Protein AF-A0AB36D3Z5-F1 (afdb_monomer_lite)

Radius of gyration: 58.62 Å; chains: 1; bounding box: 118×102×142 Å

pLDDT: mean 75.66, std 21.6, range [31.62, 98.31]

Secondary structure (DSSP, 8-state):
----TTHHHHHHHHHHHHHHHHHHHHHHHHHHHHHHHHHHHHHHHHHHHHHHHHHHHHHHHHHHHHHHHHHHHHHHHHHHHHHHHHHHTT--S---HHHHHHTTSTT-----------SPPPGGGG-HHHHHHHHHHHHH----GGG-HHHHHHHHHHHHHHS-HHHHHHHH-S-GGGS-TTHHHHHHHHHHHHT----GGG------SS--PPPSS--S--HHHHHHHHHHHHHHHHHHHHHHHHHHHTT---------------------------------------PPP------------------------

Sequence (317 aa):
MGAAPYRKGQVLHSVFAAARLNEMKGKIDAARSNYETDKAAKIASLLEADGIKRAQLQDELKGLRQQLKTERNDRMAQLSEAISIADSLGIKKPTTPSALADGERTGSAGVMRTEVNNQQIPLYFMGVEALEAERKALQRRTSDDFTMPRVAQIAKELMLLQENRQVQILSQRKNEDIFLSNVQALRAEMARLSNLNIDISRIKLITVDRQALTPIAPVEPRKGMIMALSILLGLALGLILAFIRHLTGVHRSAVLRSTTMFYDSSLNEGALGVDVKSLKAADSPDATLRGSHSSPTIGSRKASSERHCDSVFGYSP

Foldseek 3Di:
DDDDPPPVVVVVLVVVLVVLLVVLVVVLVVLVVVLVVVLVVVLVVLLVVLVVLLVVLVVVLVVVQVVLVVVLVVLLVLLVVLLVVLVVLVFAAQADPVRSVCVVPPDDDDDDDDDPDPDDDRPNNRHNNVSVVVSVVSVPDDGDCVVDVVSVVSVVVNVVSVDDPVSVVSVPDPCCSVVRPPSVVSVVVSVVSVPPPDPCVPPPPDDCVDDDDDPPDDPDDDPVVVVVVVVVVVVVVVVVVVVVCVVVVVPDDDDDDDDDDDDDDDDDDDDDDDDDDDDDDDDDDDDDDDDDDDDDDDDDDDDDDDDDDDDDDDDDD

Organism: NCBI:txid75612

InterPro domains:
  IPR032807 Tyrosine-protein kinase, G-rich domain [PF13807] (208-246)

Structure (mmCIF, N/CA/C/O backbone):
data_AF-A0AB36D3Z5-F1
#
_entry.id   AF-A0AB36D3Z5-F1
#
loop_
_atom_site.group_PDB
_atom_site.id
_atom_site.type_symbol
_atom_site.label_atom_id
_atom_site.label_alt_id
_atom_site.label_comp_id
_atom_site.label_asym_id
_atom_site.label_entity_id
_atom_site.label_seq_id
_atom_site.pdbx_PDB_ins_code
_atom_site.Cartn_x
_atom_site.Cartn_y
_atom_site.Cartn_z
_atom_site.occupancy
_atom_site.B_iso_or_equiv
_atom_site.auth_seq_id
_atom_site.auth_comp_id
_atom_site.auth_asym_id
_atom_site.auth_atom_id
_atom_site.pdbx_PDB_model_num
ATOM 1 N N . MET A 1 1 ? 58.599 -13.242 -58.755 1.00 46.62 1 MET A N 1
ATOM 2 C CA . MET A 1 1 ? 58.214 -12.680 -57.439 1.00 46.62 1 MET A CA 1
ATOM 3 C C . MET A 1 1 ? 57.582 -11.316 -57.662 1.00 46.62 1 MET A C 1
ATOM 5 O O . MET A 1 1 ? 58.207 -10.488 -58.304 1.00 46.62 1 MET A O 1
ATOM 9 N N . GLY A 1 2 ? 56.355 -11.095 -57.189 1.00 43.84 2 GLY A N 1
ATOM 10 C CA . GLY A 1 2 ? 55.676 -9.796 -57.274 1.00 43.84 2 GLY A CA 1
ATOM 11 C C . GLY A 1 2 ? 54.281 -9.888 -56.661 1.00 43.84 2 GLY A C 1
ATOM 12 O O . GLY A 1 2 ? 53.437 -10.612 -57.172 1.00 43.84 2 GLY A O 1
ATOM 13 N N . ALA A 1 3 ? 54.102 -9.256 -55.504 1.00 45.81 3 ALA A N 1
ATOM 14 C CA . ALA A 1 3 ? 53.069 -9.530 -54.511 1.00 45.81 3 ALA A CA 1
ATOM 15 C C . ALA A 1 3 ? 51.626 -9.189 -54.936 1.00 45.81 3 ALA A C 1
ATOM 17 O O . ALA A 1 3 ? 51.362 -8.199 -55.613 1.00 45.81 3 ALA A O 1
ATOM 18 N N . ALA A 1 4 ? 50.690 -10.012 -54.458 1.00 46.56 4 ALA A N 1
ATOM 19 C CA . ALA A 1 4 ? 49.257 -9.924 -54.713 1.00 46.56 4 ALA A CA 1
ATOM 20 C C . ALA A 1 4 ? 48.617 -8.629 -54.144 1.00 46.56 4 ALA A C 1
ATOM 22 O O . ALA A 1 4 ? 48.755 -8.357 -52.947 1.00 46.56 4 ALA A O 1
ATOM 23 N N . PRO A 1 5 ? 47.834 -7.867 -54.936 1.00 50.12 5 PRO A N 1
ATOM 24 C CA . PRO A 1 5 ? 47.209 -6.603 -54.516 1.00 50.12 5 PRO A CA 1
ATOM 25 C C . PRO A 1 5 ? 45.924 -6.758 -53.667 1.00 50.12 5 PRO A C 1
ATOM 27 O O . PRO A 1 5 ? 45.200 -5.789 -53.448 1.00 50.12 5 PRO A O 1
ATOM 30 N N . TYR A 1 6 ? 45.622 -7.950 -53.142 1.00 50.62 6 TYR A N 1
ATOM 31 C CA . TYR A 1 6 ? 44.313 -8.283 -52.551 1.00 50.62 6 TYR A CA 1
ATOM 32 C C . TYR A 1 6 ? 44.169 -8.017 -51.042 1.00 50.62 6 TYR A C 1
ATOM 34 O O . TYR A 1 6 ? 43.127 -8.305 -50.454 1.00 50.62 6 TYR A O 1
ATOM 42 N N . ARG A 1 7 ? 45.175 -7.423 -50.389 1.00 52.47 7 ARG A N 1
ATOM 43 C CA . ARG A 1 7 ? 45.171 -7.250 -48.925 1.00 52.47 7 ARG A CA 1
ATOM 44 C C . ARG A 1 7 ? 44.183 -6.187 -48.422 1.00 52.47 7 ARG A C 1
ATOM 46 O O . ARG A 1 7 ? 43.679 -6.329 -47.319 1.00 52.47 7 ARG A O 1
ATOM 53 N N . LYS A 1 8 ? 43.878 -5.141 -49.208 1.00 53.41 8 LYS A N 1
ATOM 54 C CA . LYS A 1 8 ? 43.025 -4.007 -48.772 1.00 53.41 8 LYS A CA 1
ATOM 55 C C . LYS A 1 8 ? 41.524 -4.332 -48.686 1.00 53.41 8 LYS A C 1
ATOM 57 O O . LYS A 1 8 ? 40.842 -3.766 -47.838 1.00 53.41 8 LYS A O 1
ATOM 62 N N . GLY A 1 9 ? 41.006 -5.238 -49.520 1.00 53.16 9 GLY A N 1
ATOM 63 C CA . GLY A 1 9 ? 39.577 -5.593 -49.529 1.00 53.16 9 GLY A CA 1
ATOM 64 C C . GLY A 1 9 ? 39.146 -6.453 -48.334 1.00 53.16 9 GLY A C 1
ATOM 65 O O . GLY A 1 9 ? 38.050 -6.277 -47.809 1.00 53.16 9 GLY A O 1
ATOM 66 N N . GLN A 1 10 ? 40.034 -7.330 -47.855 1.00 57.81 10 GLN A N 1
ATOM 67 C CA . GLN A 1 10 ? 39.770 -8.195 -46.700 1.00 57.81 10 GLN A CA 1
ATOM 68 C C . GLN A 1 10 ? 39.661 -7.402 -45.384 1.00 57.81 10 GLN A C 1
ATOM 70 O O . GLN A 1 10 ? 38.785 -7.685 -44.570 1.00 57.81 10 GLN A O 1
ATOM 75 N N . VAL A 1 11 ? 40.485 -6.361 -45.199 1.00 61.84 11 VAL A N 1
ATOM 76 C CA . VAL A 1 11 ? 40.487 -5.543 -43.967 1.00 61.84 11 VAL A CA 1
ATOM 77 C C . VAL A 1 11 ? 39.200 -4.730 -43.804 1.00 61.84 11 VAL A C 1
ATOM 79 O O . VAL A 1 11 ? 38.688 -4.585 -42.696 1.00 61.84 11 VAL A O 1
ATOM 82 N N . LEU A 1 12 ? 38.645 -4.221 -44.906 1.00 66.94 12 LEU A N 1
ATOM 83 C CA . LEU A 1 12 ? 37.455 -3.370 -44.883 1.00 66.94 12 LEU A CA 1
ATOM 84 C C . LEU A 1 12 ? 36.214 -4.135 -44.380 1.00 66.94 12 LEU A C 1
ATOM 86 O O . LEU A 1 12 ? 35.486 -3.639 -43.524 1.00 66.94 12 LEU A O 1
ATOM 90 N N . HIS A 1 13 ? 36.000 -5.367 -44.854 1.00 67.88 13 HIS A N 1
ATOM 91 C CA . HIS A 1 13 ? 34.870 -6.197 -44.424 1.00 67.88 13 HIS A CA 1
ATOM 92 C C . HIS A 1 13 ? 34.949 -6.552 -42.936 1.00 67.88 13 HIS A C 1
ATOM 94 O O . HIS A 1 13 ? 33.950 -6.433 -42.230 1.00 67.88 13 HIS A O 1
ATOM 100 N N . SER A 1 14 ? 36.134 -6.928 -42.437 1.00 70.81 14 SER A N 1
ATOM 101 C CA . SER A 1 14 ? 36.311 -7.205 -41.006 1.00 70.81 14 SER A CA 1
ATOM 102 C C . SER A 1 14 ? 36.001 -5.987 -40.135 1.00 70.81 14 SER A C 1
ATOM 104 O O . SER A 1 14 ? 35.419 -6.139 -39.064 1.00 70.81 14 SER A O 1
ATOM 106 N N . VAL A 1 15 ? 36.315 -4.778 -40.612 1.00 80.00 15 VAL A N 1
ATOM 107 C CA . VAL A 1 15 ? 36.016 -3.530 -39.898 1.00 80.00 15 VAL A CA 1
ATOM 108 C C . VAL A 1 15 ? 34.511 -3.242 -39.893 1.00 80.00 15 VAL A C 1
ATOM 110 O O . VAL A 1 15 ? 33.966 -2.926 -38.838 1.00 80.00 15 VAL A O 1
ATOM 113 N N . PHE A 1 16 ? 33.810 -3.408 -41.020 1.00 79.25 16 PHE A N 1
ATOM 114 C CA . PHE A 1 16 ? 32.353 -3.221 -41.072 1.00 79.25 16 PHE A CA 1
ATOM 115 C C . PHE A 1 16 ? 31.587 -4.271 -40.259 1.00 79.25 16 PHE A C 1
ATOM 117 O O . PHE A 1 16 ? 30.657 -3.922 -39.530 1.00 79.25 16 PHE A O 1
ATOM 124 N N . ALA A 1 17 ? 31.993 -5.541 -40.334 1.00 81.12 17 ALA A N 1
ATOM 125 C CA . ALA A 1 17 ? 31.416 -6.609 -39.523 1.00 81.12 17 ALA A CA 1
ATOM 126 C C . ALA A 1 17 ? 31.628 -6.338 -38.024 1.00 81.12 17 ALA A C 1
ATOM 128 O O . ALA A 1 17 ? 30.684 -6.441 -37.242 1.00 81.12 17 ALA A O 1
ATOM 129 N N . ALA A 1 18 ? 32.830 -5.906 -37.624 1.00 84.06 18 ALA A N 1
ATOM 130 C CA . ALA A 1 18 ? 33.120 -5.513 -36.246 1.00 84.06 18 ALA A CA 1
ATOM 131 C C . ALA A 1 18 ? 32.296 -4.296 -35.790 1.00 84.06 18 ALA A C 1
ATOM 133 O O . ALA A 1 18 ? 31.755 -4.303 -34.684 1.00 84.06 18 ALA A O 1
ATOM 134 N N . ALA A 1 19 ? 32.142 -3.275 -36.640 1.00 89.19 19 ALA A N 1
ATOM 135 C CA . ALA A 1 19 ? 31.324 -2.101 -36.340 1.00 89.19 19 ALA A CA 1
ATOM 136 C C . ALA A 1 19 ? 29.851 -2.477 -36.117 1.00 89.19 19 ALA A C 1
ATOM 138 O O . ALA A 1 19 ? 29.249 -2.064 -35.125 1.00 89.19 19 ALA A O 1
ATOM 139 N N . ARG A 1 20 ? 29.289 -3.329 -36.985 1.00 89.06 20 ARG A N 1
ATOM 140 C CA . ARG A 1 20 ? 27.912 -3.818 -36.844 1.00 89.06 20 ARG A CA 1
ATOM 141 C C . ARG A 1 20 ? 27.732 -4.685 -35.598 1.00 89.06 20 ARG A C 1
ATOM 143 O O . ARG A 1 20 ? 26.734 -4.542 -34.899 1.00 89.06 20 ARG A O 1
ATOM 150 N N . LEU A 1 21 ? 28.696 -5.552 -35.283 1.00 90.25 21 LEU A N 1
ATOM 151 C CA . LEU A 1 21 ? 28.681 -6.334 -34.042 1.00 90.25 21 LEU A CA 1
ATOM 152 C C . LEU A 1 21 ? 28.686 -5.429 -32.802 1.00 90.25 21 LEU A C 1
ATOM 154 O O . LEU A 1 21 ? 27.951 -5.700 -31.855 1.00 90.25 21 LEU A O 1
ATOM 158 N N . ASN A 1 22 ? 29.463 -4.344 -32.811 1.00 92.19 22 ASN A N 1
ATOM 159 C CA . ASN A 1 22 ? 29.475 -3.371 -31.716 1.00 92.19 22 ASN A CA 1
ATOM 160 C C . ASN A 1 22 ? 28.145 -2.618 -31.589 1.00 92.19 22 ASN A C 1
ATOM 162 O O . ASN A 1 22 ? 27.661 -2.442 -30.475 1.00 92.19 22 ASN A O 1
ATOM 166 N N . GLU A 1 23 ? 27.518 -2.236 -32.705 1.00 92.06 23 GLU A N 1
ATOM 167 C CA . GLU A 1 23 ? 26.177 -1.637 -32.696 1.00 92.06 23 GLU A CA 1
ATOM 168 C C . GLU A 1 23 ? 25.150 -2.576 -32.037 1.00 92.06 23 GLU A C 1
ATOM 170 O O . GLU A 1 23 ? 24.369 -2.150 -31.186 1.00 92.06 23 GLU A O 1
ATOM 175 N N . MET A 1 24 ? 25.169 -3.869 -32.385 1.00 91.94 24 MET A N 1
ATOM 176 C CA . MET A 1 24 ? 24.235 -4.848 -31.818 1.00 91.94 24 MET A CA 1
ATOM 177 C C . MET A 1 24 ? 24.490 -5.135 -30.341 1.00 91.94 24 MET A C 1
ATOM 179 O O . MET A 1 24 ? 23.530 -5.231 -29.577 1.00 91.94 24 MET A O 1
ATOM 183 N N . LYS A 1 25 ? 25.758 -5.220 -29.922 1.00 92.38 25 LYS A N 1
ATOM 184 C CA . LYS A 1 25 ? 26.116 -5.296 -28.499 1.00 92.38 25 LYS A CA 1
ATOM 185 C C . LYS A 1 25 ? 25.575 -4.086 -27.743 1.00 92.38 25 LYS A C 1
ATOM 187 O O . LYS A 1 25 ? 24.853 -4.269 -26.772 1.00 92.38 25 LYS A O 1
ATOM 192 N N . GLY A 1 26 ? 25.793 -2.879 -28.271 1.00 93.81 26 GLY A N 1
ATOM 193 C CA . GLY A 1 26 ? 25.259 -1.647 -27.690 1.00 93.81 26 GLY A CA 1
ATOM 194 C C . GLY A 1 26 ? 23.734 -1.656 -27.547 1.00 93.81 26 GLY A C 1
ATOM 195 O O . GLY A 1 26 ? 23.217 -1.235 -26.517 1.00 93.81 26 GLY A O 1
ATOM 196 N N . LYS A 1 27 ? 22.994 -2.197 -28.526 1.00 93.44 27 LYS A N 1
ATOM 197 C CA . LYS A 1 27 ? 21.529 -2.355 -28.424 1.00 93.44 27 LYS A CA 1
ATOM 198 C C . LYS A 1 27 ? 21.108 -3.348 -27.342 1.00 93.44 27 LYS A C 1
ATOM 200 O O . LYS A 1 27 ? 20.122 -3.101 -26.654 1.00 93.44 27 LYS A O 1
ATOM 205 N N . ILE A 1 28 ? 21.825 -4.461 -27.190 1.00 92.38 28 ILE A N 1
ATOM 206 C CA . ILE A 1 28 ? 21.549 -5.449 -26.136 1.00 92.38 28 ILE A CA 1
ATOM 207 C C . ILE A 1 28 ? 21.858 -4.862 -24.760 1.00 92.38 28 ILE A C 1
ATOM 209 O O . ILE A 1 28 ? 21.070 -5.041 -23.836 1.00 92.38 28 ILE A O 1
ATOM 213 N N . ASP A 1 29 ? 22.962 -4.130 -24.630 1.00 93.12 29 ASP A N 1
ATOM 214 C CA . ASP A 1 29 ? 23.345 -3.481 -23.378 1.00 93.12 29 ASP A CA 1
ATOM 215 C C . ASP A 1 29 ? 22.351 -2.372 -23.002 1.00 93.12 29 ASP A C 1
ATOM 217 O O . ASP A 1 29 ? 21.938 -2.283 -21.847 1.00 93.12 29 ASP A O 1
ATOM 221 N N . ALA A 1 30 ? 21.865 -1.600 -23.980 1.00 93.56 30 ALA A N 1
ATOM 222 C CA . ALA A 1 30 ? 20.773 -0.651 -23.772 1.00 93.56 30 ALA A CA 1
ATOM 223 C C . ALA A 1 30 ? 19.473 -1.353 -23.339 1.00 93.56 30 ALA A C 1
ATOM 225 O O . ALA A 1 30 ? 18.816 -0.904 -22.405 1.00 93.56 30 ALA A O 1
ATOM 226 N N . ALA A 1 31 ? 19.116 -2.481 -23.964 1.00 93.19 31 ALA A N 1
ATOM 227 C CA . ALA A 1 31 ? 17.936 -3.259 -23.581 1.00 93.19 31 ALA A CA 1
ATOM 228 C C . ALA A 1 31 ? 18.046 -3.818 -22.153 1.00 93.19 31 ALA A C 1
ATOM 230 O O . ALA A 1 31 ? 17.073 -3.764 -21.404 1.00 93.19 31 ALA A O 1
ATOM 231 N N . ARG A 1 32 ? 19.230 -4.304 -21.756 1.00 92.69 32 ARG A N 1
ATOM 232 C CA . ARG A 1 32 ? 19.519 -4.729 -20.378 1.00 92.69 32 ARG A CA 1
ATOM 233 C C . ARG A 1 32 ? 19.376 -3.575 -19.400 1.00 92.69 32 ARG A C 1
ATOM 235 O O . ARG A 1 32 ? 18.662 -3.713 -18.416 1.00 92.69 32 ARG A O 1
ATOM 242 N N . SER A 1 33 ? 20.001 -2.437 -19.697 1.00 93.69 33 SER A N 1
ATOM 243 C CA . SER A 1 33 ? 19.907 -1.245 -18.853 1.00 93.69 33 SER A CA 1
ATOM 244 C C . SER A 1 33 ? 18.455 -0.807 -18.665 1.00 93.69 33 SER A C 1
ATOM 246 O O . SER A 1 33 ? 18.050 -0.546 -17.538 1.00 93.69 33 SER A O 1
ATOM 248 N N . ASN A 1 34 ? 17.665 -0.773 -19.741 1.00 93.19 34 ASN A N 1
ATOM 249 C CA . ASN A 1 34 ? 16.252 -0.400 -19.676 1.00 93.19 34 ASN A CA 1
ATOM 250 C C . ASN A 1 34 ? 15.436 -1.399 -18.844 1.00 93.19 34 ASN A C 1
ATOM 252 O O . ASN A 1 34 ? 14.618 -1.003 -18.020 1.00 93.19 34 ASN A O 1
ATOM 256 N N . TYR A 1 35 ? 15.678 -2.699 -19.015 1.00 93.56 35 TYR A N 1
ATOM 257 C CA . TYR A 1 35 ? 14.997 -3.719 -18.223 1.00 93.56 35 TYR A CA 1
ATOM 258 C C . TYR A 1 35 ? 15.336 -3.614 -16.733 1.00 93.56 35 TYR A C 1
ATOM 260 O O . TYR A 1 35 ? 14.441 -3.716 -15.899 1.00 93.56 35 TYR A O 1
ATOM 268 N N . GLU A 1 36 ? 16.602 -3.372 -16.385 1.00 92.50 36 GLU A N 1
ATOM 269 C CA . GLU A 1 36 ? 17.022 -3.150 -14.999 1.00 92.50 36 GLU A CA 1
ATOM 270 C C . GLU A 1 36 ? 16.340 -1.920 -14.393 1.00 92.50 36 GLU A C 1
ATOM 272 O O . GLU A 1 36 ? 15.823 -1.992 -13.275 1.00 92.50 36 GLU A O 1
ATOM 277 N N . THR A 1 37 ? 16.264 -0.811 -15.139 1.00 95.12 37 THR A N 1
ATOM 278 C CA . THR A 1 37 ? 15.561 0.394 -14.679 1.00 95.12 37 THR A CA 1
ATOM 279 C C . THR A 1 37 ? 14.065 0.157 -14.518 1.00 95.12 37 THR A C 1
ATOM 281 O O . THR A 1 37 ? 13.497 0.557 -13.504 1.00 95.12 37 THR A O 1
ATOM 284 N N . ASP A 1 38 ? 13.430 -0.549 -15.456 1.00 94.56 38 ASP A N 1
ATOM 285 C CA . ASP A 1 38 ? 12.000 -0.859 -15.402 1.00 94.56 38 ASP A CA 1
ATOM 286 C C . ASP A 1 38 ? 11.683 -1.824 -14.254 1.00 94.56 38 ASP A C 1
ATOM 288 O O . ASP A 1 38 ? 10.701 -1.645 -13.531 1.00 94.56 38 ASP A O 1
ATOM 292 N N . LYS A 1 39 ? 12.538 -2.830 -14.035 1.00 94.38 39 LYS A N 1
ATOM 293 C CA . LYS A 1 39 ? 12.448 -3.766 -12.908 1.00 94.38 39 LYS A CA 1
ATOM 294 C C . LYS A 1 39 ? 12.579 -3.022 -11.583 1.00 94.38 39 LYS A C 1
ATOM 296 O O . LYS A 1 39 ? 11.740 -3.216 -10.704 1.00 94.38 39 LYS A O 1
ATOM 301 N N . ALA A 1 40 ? 13.585 -2.160 -11.442 1.00 94.88 40 ALA A N 1
ATOM 302 C CA . ALA A 1 40 ? 13.798 -1.362 -10.238 1.00 94.88 40 ALA A CA 1
ATOM 303 C C . ALA A 1 40 ? 12.622 -0.410 -9.974 1.00 94.88 40 ALA A C 1
ATOM 305 O O . ALA A 1 40 ? 12.102 -0.380 -8.858 1.00 94.88 40 ALA A O 1
ATOM 306 N N . ALA A 1 41 ? 12.140 0.294 -11.003 1.00 97.38 41 ALA A N 1
ATOM 307 C CA . ALA A 1 41 ? 10.961 1.152 -10.910 1.00 97.38 41 ALA A CA 1
ATOM 308 C C . ALA A 1 41 ? 9.713 0.352 -10.514 1.00 97.38 41 ALA A C 1
ATOM 310 O O . ALA A 1 41 ? 8.936 0.778 -9.657 1.00 97.38 41 ALA A O 1
ATOM 311 N N . LYS A 1 42 ? 9.536 -0.851 -11.076 1.00 96.31 42 LYS A N 1
ATOM 312 C CA . LYS A 1 42 ? 8.416 -1.723 -10.724 1.00 96.31 42 LYS A CA 1
ATOM 313 C C . LYS A 1 42 ? 8.492 -2.178 -9.270 1.00 96.31 42 LYS A C 1
ATOM 315 O O . LYS A 1 42 ? 7.479 -2.108 -8.577 1.00 96.31 42 LYS A O 1
ATOM 320 N N . ILE A 1 43 ? 9.663 -2.600 -8.799 1.00 95.94 43 ILE A N 1
ATOM 321 C CA . ILE A 1 43 ? 9.880 -2.982 -7.397 1.00 95.94 43 ILE A CA 1
ATOM 322 C C . ILE A 1 43 ? 9.591 -1.797 -6.470 1.00 95.94 43 ILE A C 1
ATOM 324 O O . ILE A 1 43 ? 8.838 -1.961 -5.514 1.00 95.94 43 ILE A O 1
ATOM 328 N N . ALA A 1 44 ? 10.116 -0.608 -6.779 1.00 97.06 44 ALA A N 1
ATOM 329 C CA . ALA A 1 44 ? 9.862 0.602 -6.002 1.00 97.06 44 ALA A CA 1
ATOM 330 C C . ALA A 1 44 ? 8.359 0.906 -5.914 1.00 97.06 44 ALA A C 1
ATOM 332 O O . ALA A 1 44 ? 7.828 1.030 -4.814 1.00 97.06 44 ALA A O 1
ATOM 333 N N . SER A 1 45 ? 7.647 0.889 -7.047 1.00 96.94 45 SER A N 1
ATOM 334 C CA . SER A 1 45 ? 6.198 1.136 -7.076 1.00 96.94 45 SER A CA 1
ATOM 335 C C . SER A 1 45 ? 5.391 0.128 -6.245 1.00 96.94 45 SER A C 1
ATOM 337 O O . SER A 1 45 ? 4.403 0.496 -5.613 1.00 96.94 45 SER A O 1
ATOM 339 N N . LEU A 1 46 ? 5.806 -1.146 -6.222 1.00 96.69 46 LEU A N 1
ATOM 340 C CA . LEU A 1 46 ? 5.155 -2.184 -5.419 1.00 96.69 46 LEU A CA 1
ATOM 341 C C . LEU A 1 46 ? 5.391 -1.947 -3.924 1.00 96.69 46 LEU A C 1
ATOM 343 O O . LEU A 1 46 ? 4.447 -2.005 -3.143 1.00 96.69 46 LEU A O 1
ATOM 347 N N . LEU A 1 47 ? 6.627 -1.628 -3.533 1.00 95.62 47 LEU A N 1
ATOM 348 C CA . LEU A 1 47 ? 6.978 -1.353 -2.139 1.00 95.62 47 LEU A CA 1
ATOM 349 C C . LEU A 1 47 ? 6.318 -0.075 -1.609 1.00 95.62 47 LEU A C 1
ATOM 351 O O . LEU A 1 47 ? 5.896 -0.041 -0.454 1.00 95.62 47 LEU A O 1
ATOM 355 N N . GLU A 1 48 ? 6.202 0.961 -2.439 1.00 96.81 48 GLU A N 1
ATOM 356 C CA . GLU A 1 48 ? 5.469 2.184 -2.104 1.00 96.81 48 GLU A CA 1
ATOM 357 C C . GLU A 1 48 ? 3.983 1.893 -1.886 1.00 96.81 48 GLU A C 1
ATOM 359 O O . GLU A 1 48 ? 3.424 2.284 -0.859 1.00 96.81 48 GLU A O 1
ATOM 364 N N . ALA A 1 49 ? 3.353 1.148 -2.802 1.00 96.38 49 ALA A N 1
ATOM 365 C CA . ALA A 1 49 ? 1.956 0.746 -2.669 1.00 96.38 49 ALA A CA 1
ATOM 366 C C . ALA A 1 49 ? 1.716 -0.086 -1.395 1.00 96.38 49 ALA A C 1
ATOM 368 O O . ALA A 1 49 ? 0.766 0.180 -0.654 1.00 96.38 49 ALA A O 1
ATOM 369 N N . ASP A 1 50 ? 2.601 -1.040 -1.094 1.00 96.38 50 ASP A N 1
ATOM 370 C CA . ASP A 1 50 ? 2.542 -1.836 0.136 1.00 96.38 50 ASP A CA 1
ATOM 371 C C . ASP A 1 50 ? 2.763 -0.967 1.385 1.00 96.38 50 ASP A C 1
ATOM 373 O O . ASP A 1 50 ? 2.109 -1.159 2.411 1.00 96.38 50 ASP A O 1
ATOM 377 N N . GLY A 1 51 ? 3.669 0.012 1.322 1.00 96.06 51 GLY A N 1
ATOM 378 C CA . GLY A 1 51 ? 3.904 0.988 2.386 1.00 96.06 51 GLY A CA 1
ATOM 379 C C . GLY A 1 51 ? 2.660 1.811 2.709 1.00 96.06 51 GLY A C 1
ATOM 380 O O . GLY A 1 51 ? 2.248 1.863 3.869 1.00 96.06 51 GLY A O 1
ATOM 381 N N . ILE A 1 52 ? 2.027 2.382 1.684 1.00 97.56 52 ILE A N 1
ATOM 382 C CA . ILE A 1 52 ? 0.790 3.161 1.821 1.00 97.56 52 ILE A CA 1
ATOM 383 C C . ILE A 1 52 ? -0.327 2.287 2.390 1.00 97.56 52 ILE A C 1
ATOM 385 O O . ILE A 1 52 ? -0.995 2.682 3.345 1.00 97.56 52 ILE A O 1
ATOM 389 N N . LYS A 1 53 ? -0.513 1.077 1.852 1.00 97.38 53 LYS A N 1
ATOM 390 C CA . LYS A 1 53 ? -1.584 0.183 2.300 1.00 97.38 53 LYS A CA 1
ATOM 391 C C . LYS A 1 53 ? -1.397 -0.268 3.749 1.00 97.38 53 LYS A C 1
ATOM 393 O O . LYS A 1 53 ? -2.368 -0.322 4.499 1.00 97.38 53 LYS A O 1
ATOM 398 N N . ARG A 1 54 ? -0.159 -0.547 4.174 1.00 97.56 54 ARG A N 1
ATOM 399 C CA . ARG A 1 54 ? 0.144 -0.846 5.583 1.00 97.56 54 ARG A CA 1
ATOM 400 C C . ARG A 1 54 ? -0.184 0.334 6.492 1.00 97.56 54 ARG A C 1
ATOM 402 O O . ARG A 1 54 ? -0.805 0.110 7.525 1.00 97.56 54 ARG A O 1
ATOM 409 N N . ALA A 1 55 ? 0.183 1.556 6.105 1.00 97.88 55 ALA A N 1
ATOM 410 C CA . ALA A 1 55 ? -0.133 2.753 6.884 1.00 97.88 55 ALA A CA 1
ATOM 411 C C . ALA A 1 55 ? -1.653 2.942 7.033 1.00 97.88 55 ALA A C 1
ATOM 413 O O . ALA A 1 55 ? -2.148 3.070 8.147 1.00 97.88 55 ALA A O 1
ATOM 414 N N . GLN A 1 56 ? -2.407 2.823 5.935 1.00 98.19 56 GLN A N 1
ATOM 415 C CA . GLN A 1 56 ? -3.872 2.916 5.952 1.00 98.19 56 GLN A CA 1
ATOM 416 C C . GLN A 1 56 ? -4.521 1.872 6.870 1.00 98.19 56 GLN A C 1
ATOM 418 O O . GLN A 1 56 ? -5.390 2.204 7.671 1.00 98.19 56 GLN A O 1
ATOM 423 N N . LEU A 1 57 ? -4.082 0.612 6.785 1.00 98.31 57 LEU A N 1
ATOM 424 C CA . LEU A 1 57 ? -4.592 -0.465 7.636 1.00 98.31 57 LEU A CA 1
ATOM 425 C C . LEU A 1 57 ? -4.231 -0.262 9.115 1.00 98.31 57 LEU A C 1
ATOM 427 O O . LEU A 1 57 ? -5.021 -0.600 9.995 1.00 98.31 57 LEU A O 1
ATOM 431 N N . GLN A 1 58 ? -3.053 0.291 9.407 1.00 97.75 58 GLN A N 1
ATOM 432 C CA . GLN A 1 58 ? -2.647 0.634 10.771 1.00 97.75 58 GLN A CA 1
ATOM 433 C C . GLN A 1 58 ? -3.482 1.782 11.344 1.00 97.75 58 GLN A C 1
ATOM 435 O O . GLN A 1 58 ? -3.892 1.708 12.505 1.00 97.75 58 GLN A O 1
ATOM 440 N N . ASP A 1 59 ? -3.772 2.802 10.537 1.00 98.31 59 ASP A N 1
ATOM 441 C CA . ASP A 1 59 ? -4.638 3.916 10.921 1.00 98.31 59 ASP A CA 1
ATOM 442 C C . ASP A 1 59 ? -6.077 3.443 11.164 1.00 98.31 59 ASP A C 1
ATOM 444 O O . ASP A 1 59 ? -6.667 3.779 12.195 1.00 98.31 59 ASP A O 1
ATOM 448 N N . GLU A 1 60 ? -6.616 2.590 10.283 1.00 97.56 60 GLU A N 1
ATOM 449 C CA . GLU A 1 60 ? -7.932 1.958 10.459 1.00 97.56 60 GLU A CA 1
ATOM 450 C C . GLU A 1 60 ? -7.976 1.150 11.763 1.00 97.56 60 GLU A C 1
ATOM 452 O O . GLU A 1 60 ? -8.879 1.321 12.581 1.00 97.56 60 GLU A O 1
ATOM 457 N N . LEU A 1 61 ? -6.965 0.314 12.010 1.00 97.81 61 LEU A N 1
ATOM 458 C CA . LEU A 1 61 ? -6.874 -0.507 13.215 1.00 97.81 61 LEU A CA 1
ATOM 459 C C . LEU A 1 61 ? -6.778 0.342 14.488 1.00 97.81 61 LEU A C 1
ATOM 461 O O . LEU A 1 61 ? -7.407 0.015 15.498 1.00 97.81 61 LEU A O 1
ATOM 465 N N . LYS A 1 62 ? -6.029 1.448 14.455 1.00 97.62 62 LYS A N 1
ATOM 466 C CA . LYS A 1 62 ? -5.962 2.402 15.568 1.00 97.62 62 LYS A CA 1
ATOM 467 C C . LYS A 1 62 ? -7.322 3.056 15.816 1.00 97.62 62 LYS A C 1
ATOM 469 O O . LYS A 1 62 ? -7.737 3.151 16.972 1.00 97.62 62 LYS A O 1
ATOM 474 N N . GLY A 1 63 ? -8.015 3.463 14.753 1.00 97.88 63 GLY A N 1
ATOM 475 C CA . GLY A 1 63 ? -9.366 4.017 14.821 1.00 97.88 63 GLY A CA 1
ATOM 476 C C . GLY A 1 63 ? -10.364 3.035 15.434 1.00 97.88 63 GLY A C 1
ATOM 477 O O . GLY A 1 63 ? -11.034 3.373 16.407 1.00 97.88 63 GLY A O 1
ATOM 478 N N . LEU A 1 64 ? -10.390 1.793 14.944 1.00 97.88 64 LEU A N 1
ATOM 479 C CA . LEU A 1 64 ? -11.270 0.735 15.449 1.00 97.88 64 LEU A CA 1
ATOM 480 C C . LEU A 1 64 ? -11.012 0.424 16.923 1.00 97.88 64 LEU A C 1
ATOM 482 O O . LEU A 1 64 ? -11.949 0.339 17.711 1.00 97.88 64 LEU A O 1
ATOM 486 N N . ARG A 1 65 ? -9.747 0.308 17.338 1.00 96.81 65 ARG A N 1
ATOM 487 C CA . ARG A 1 65 ? -9.413 0.089 18.754 1.00 96.81 65 ARG A CA 1
ATOM 488 C C . ARG A 1 65 ? -9.856 1.246 19.639 1.00 96.81 65 ARG A C 1
ATOM 490 O O . ARG A 1 65 ? -10.319 1.021 20.756 1.00 96.81 65 ARG A O 1
ATOM 497 N N . GLN A 1 66 ? -9.720 2.478 19.154 1.00 96.94 66 GLN A N 1
ATOM 498 C CA . GLN A 1 66 ? -10.193 3.642 19.889 1.00 96.94 66 GLN A CA 1
ATOM 499 C C . GLN A 1 66 ? -11.721 3.652 19.995 1.00 96.94 66 GLN A C 1
ATOM 501 O O . GLN A 1 66 ? -12.238 3.920 21.077 1.00 96.94 66 GLN A O 1
ATOM 506 N N . GLN A 1 67 ? -12.431 3.307 18.919 1.00 97.06 67 GLN A N 1
ATOM 507 C CA . GLN A 1 67 ? -13.884 3.159 18.928 1.00 97.06 67 GLN A CA 1
ATOM 508 C C . GLN A 1 67 ? -14.329 2.106 19.951 1.00 97.06 67 GLN A C 1
ATOM 510 O O . GLN A 1 67 ? -15.137 2.413 20.820 1.00 97.06 67 GLN A O 1
ATOM 515 N N . LEU A 1 68 ? -13.745 0.905 19.917 1.00 97.06 68 LEU A N 1
ATOM 516 C CA . LEU A 1 68 ? -14.065 -0.175 20.857 1.00 97.06 68 LEU A CA 1
ATOM 517 C C . LEU A 1 68 ? -13.814 0.224 22.316 1.00 97.06 68 LEU A C 1
ATOM 519 O O . LEU A 1 68 ? -14.602 -0.095 23.205 1.00 97.06 68 LEU A O 1
ATOM 523 N N . LYS A 1 69 ? -12.735 0.972 22.573 1.00 96.12 69 LYS A N 1
ATOM 524 C CA . LYS A 1 69 ? -12.450 1.512 23.905 1.00 96.12 69 LYS A CA 1
ATOM 525 C C . LYS A 1 69 ? -13.527 2.501 24.356 1.00 96.12 69 LYS A C 1
ATOM 527 O O . LYS A 1 69 ? -13.903 2.473 25.527 1.00 96.12 69 LYS A O 1
ATOM 532 N N . THR A 1 70 ? -13.998 3.366 23.458 1.00 97.06 70 THR A N 1
ATOM 533 C CA . THR A 1 70 ? -15.106 4.288 23.734 1.00 97.06 70 THR A CA 1
ATOM 534 C C . THR A 1 70 ? -16.390 3.513 24.024 1.00 97.06 70 THR A C 1
ATOM 536 O O . THR A 1 70 ? -16.961 3.705 25.088 1.00 97.06 70 THR A O 1
ATOM 539 N N . GLU A 1 71 ? -16.762 2.543 23.186 1.00 97.00 71 GLU A N 1
ATOM 540 C CA . GLU A 1 71 ? -17.948 1.695 23.395 1.00 97.00 71 GLU A CA 1
ATOM 541 C C . GLU A 1 71 ? -17.904 0.957 24.742 1.00 97.00 71 GLU A C 1
ATOM 543 O O . GLU A 1 71 ? -18.893 0.902 25.475 1.00 97.00 71 GLU A O 1
ATOM 548 N N . ARG A 1 72 ? -16.733 0.431 25.122 1.00 96.75 72 ARG A N 1
ATOM 549 C CA . ARG A 1 72 ? -16.528 -0.185 26.438 1.00 96.75 72 ARG A CA 1
ATOM 550 C C . ARG A 1 72 ? -16.736 0.818 27.572 1.00 96.75 72 ARG A C 1
ATOM 552 O O . ARG A 1 72 ? -17.342 0.469 28.585 1.00 96.75 72 ARG A O 1
ATOM 559 N N . ASN A 1 73 ? -16.220 2.038 27.437 1.00 96.75 73 ASN A N 1
ATOM 560 C CA . ASN A 1 73 ? -16.379 3.082 28.447 1.00 96.75 73 ASN A CA 1
ATOM 561 C C . ASN A 1 73 ? -17.840 3.531 28.574 1.00 96.75 73 ASN A C 1
ATOM 563 O O . ASN A 1 73 ? -18.335 3.644 29.694 1.00 96.75 73 ASN A O 1
ATOM 567 N N . ASP A 1 74 ? -18.539 3.695 27.454 1.00 97.62 74 ASP A N 1
ATOM 568 C CA . ASP A 1 74 ? -19.960 4.042 27.423 1.00 97.62 74 ASP A CA 1
ATOM 569 C C . ASP A 1 74 ? -20.795 2.942 28.087 1.00 97.62 74 ASP A C 1
ATOM 571 O O . ASP A 1 74 ? -21.646 3.218 28.934 1.00 97.62 74 ASP A O 1
ATOM 575 N N . ARG A 1 75 ? -20.485 1.669 27.801 1.00 96.81 75 ARG A N 1
ATOM 576 C CA . ARG A 1 75 ? -21.117 0.528 28.473 1.00 96.81 75 ARG A CA 1
ATOM 577 C C . ARG A 1 75 ? -20.852 0.534 29.978 1.00 96.81 75 ARG A C 1
ATOM 579 O O . ARG A 1 75 ? -21.767 0.272 30.754 1.00 96.81 75 ARG A O 1
ATOM 586 N N . MET A 1 76 ? -19.633 0.852 30.419 1.00 97.44 76 MET A N 1
ATOM 587 C CA . MET A 1 76 ? -19.329 0.982 31.850 1.00 97.44 76 MET A CA 1
ATOM 588 C C . MET A 1 76 ? -20.109 2.124 32.514 1.00 97.44 76 MET A C 1
ATOM 590 O O . MET A 1 76 ? -20.536 1.959 33.658 1.00 97.44 76 MET A O 1
ATOM 594 N N . ALA A 1 77 ? -20.317 3.245 31.818 1.00 97.88 77 ALA A N 1
ATOM 595 C CA . ALA A 1 77 ? -21.122 4.359 32.312 1.00 97.88 77 ALA A CA 1
ATOM 596 C C . ALA A 1 77 ? -22.600 3.957 32.459 1.00 97.88 77 ALA A C 1
ATOM 598 O O . ALA A 1 77 ? -23.167 4.125 33.538 1.00 97.88 77 ALA A O 1
ATOM 599 N N . GLN A 1 78 ? -23.182 3.310 31.443 1.00 97.00 78 GLN A N 1
ATOM 600 C CA . GLN A 1 78 ? -24.545 2.760 31.508 1.00 97.00 78 GLN A CA 1
ATOM 601 C C . GLN A 1 78 ? -24.711 1.764 32.663 1.00 97.00 78 GLN A C 1
ATOM 603 O O . GLN A 1 78 ? -25.696 1.809 33.395 1.00 97.00 78 GLN A O 1
ATOM 608 N N . LEU A 1 79 ? -23.731 0.874 32.863 1.00 97.75 79 LEU A N 1
ATOM 609 C CA . LEU A 1 79 ? -23.735 -0.053 33.996 1.00 97.75 79 LEU A CA 1
ATOM 610 C C . LEU A 1 79 ? -23.642 0.692 35.332 1.00 97.75 79 LEU A C 1
ATOM 612 O O . LEU A 1 79 ? -24.286 0.287 36.291 1.00 97.75 79 LEU A O 1
ATOM 616 N N . SER A 1 80 ? -22.867 1.777 35.417 1.00 97.50 80 SER A N 1
ATOM 617 C CA . SER A 1 80 ? -22.750 2.565 36.650 1.00 97.50 80 SER A CA 1
ATOM 618 C C . SER A 1 80 ? -24.053 3.267 37.039 1.00 97.50 80 SER A C 1
ATOM 620 O O . SER A 1 80 ? -24.405 3.254 38.216 1.00 97.50 80 SER A O 1
ATOM 622 N N . GLU A 1 81 ? -24.791 3.794 36.061 1.00 97.19 81 GLU A N 1
ATOM 623 C CA . GLU A 1 81 ? -26.118 4.382 36.264 1.00 97.19 81 GLU A CA 1
ATOM 624 C C . GLU A 1 81 ? -27.148 3.310 36.641 1.00 97.19 81 GLU A C 1
ATOM 626 O O . GLU A 1 81 ? -27.912 3.465 37.589 1.00 97.19 81 GLU A O 1
ATOM 631 N N . ALA A 1 82 ? -27.133 2.162 35.960 1.00 97.25 82 ALA A N 1
ATOM 632 C CA . ALA A 1 82 ? -28.026 1.060 36.298 1.00 97.25 82 ALA A CA 1
ATOM 633 C C . ALA A 1 82 ? -27.776 0.521 37.717 1.00 97.25 82 ALA A C 1
ATOM 635 O O . ALA A 1 82 ? -28.733 0.191 38.415 1.00 97.25 82 ALA A O 1
ATOM 636 N N . ILE A 1 83 ? -26.511 0.462 38.158 1.00 97.38 83 ILE A N 1
ATOM 637 C CA . ILE A 1 83 ? -26.143 0.073 39.526 1.00 97.38 83 ILE A CA 1
ATOM 638 C C . ILE A 1 83 ? -26.692 1.080 40.540 1.00 97.38 83 ILE A C 1
ATOM 640 O O . ILE A 1 83 ? -27.271 0.649 41.532 1.00 97.38 83 ILE A O 1
ATOM 644 N N . SER A 1 84 ? -26.554 2.392 40.308 1.00 97.50 84 SER A N 1
ATOM 645 C CA . SER A 1 84 ? -27.054 3.398 41.258 1.00 97.50 84 SER A CA 1
ATOM 646 C C . SER A 1 84 ? -28.580 3.377 41.376 1.00 97.50 84 SER A C 1
ATOM 648 O O . SER A 1 84 ? -29.107 3.462 42.485 1.00 97.50 84 SER A O 1
ATOM 650 N N . ILE A 1 85 ? -29.294 3.183 40.261 1.00 96.06 85 ILE A N 1
ATOM 651 C CA . ILE A 1 85 ? -30.753 3.020 40.264 1.00 96.06 85 ILE A CA 1
ATOM 652 C C . ILE A 1 85 ? -31.141 1.734 41.005 1.00 96.06 85 ILE A C 1
ATOM 654 O O . ILE A 1 85 ? -31.977 1.782 41.905 1.00 96.06 85 ILE A O 1
ATOM 658 N N . ALA A 1 86 ? -30.520 0.596 40.678 1.00 94.75 86 ALA A N 1
ATOM 659 C CA . ALA A 1 86 ? -30.813 -0.684 41.324 1.00 94.75 86 ALA A CA 1
ATOM 660 C C . ALA A 1 86 ? -30.567 -0.642 42.841 1.00 94.75 86 ALA A C 1
ATOM 662 O O . ALA A 1 86 ? -31.383 -1.162 43.600 1.00 94.75 86 ALA A O 1
ATOM 663 N N . ASP A 1 87 ? -29.486 0.008 43.280 1.00 95.81 87 ASP A N 1
ATOM 664 C CA . ASP A 1 87 ? -29.154 0.176 44.697 1.00 95.81 87 ASP A CA 1
ATOM 665 C C . ASP A 1 87 ? -30.186 1.065 45.410 1.00 95.81 87 ASP A C 1
ATOM 667 O O . ASP A 1 87 ? -30.692 0.700 46.470 1.00 95.81 87 ASP A O 1
ATOM 671 N N . SER A 1 88 ? -30.608 2.168 44.771 1.00 95.62 88 SER A N 1
ATOM 672 C CA . SER A 1 88 ? -31.670 3.042 45.296 1.00 95.62 88 SER A CA 1
ATOM 673 C C . SER A 1 88 ? -33.034 2.349 45.416 1.00 95.62 88 SER A C 1
ATOM 675 O O . SER A 1 88 ? -33.811 2.669 46.313 1.00 95.62 88 SER A O 1
ATOM 677 N N . LEU A 1 89 ? -33.309 1.374 44.543 1.00 92.44 89 LEU A N 1
ATOM 678 C CA . LEU A 1 89 ? -34.527 0.559 44.547 1.00 92.44 89 LEU A CA 1
ATOM 679 C C . LEU A 1 89 ? -34.401 -0.704 45.421 1.00 92.44 89 LEU A C 1
ATOM 681 O O . LEU A 1 89 ? -35.360 -1.464 45.534 1.00 92.44 89 LEU A O 1
ATOM 685 N N . GLY A 1 90 ? -33.231 -0.971 46.012 1.00 91.75 90 GLY A N 1
ATOM 686 C CA . GLY A 1 90 ? -32.985 -2.160 46.834 1.00 91.75 90 GLY A CA 1
ATOM 687 C C . GLY A 1 90 ? -32.911 -3.485 46.058 1.00 91.75 90 GLY A C 1
ATOM 688 O O . GLY A 1 90 ? -33.009 -4.560 46.657 1.00 91.75 90 GLY A O 1
ATOM 689 N N . ILE A 1 91 ? -32.718 -3.448 44.737 1.00 92.62 91 ILE A N 1
ATOM 690 C CA . ILE A 1 91 ? -32.693 -4.634 43.870 1.00 92.62 91 ILE A CA 1
ATOM 691 C C . ILE A 1 91 ? -31.283 -5.236 43.868 1.00 92.62 91 ILE A C 1
ATOM 693 O O . ILE A 1 91 ? -30.411 -4.851 43.088 1.00 92.62 91 ILE A O 1
ATOM 697 N N . LYS A 1 92 ? -31.036 -6.221 44.739 1.00 92.19 92 LYS A N 1
ATOM 698 C CA . LYS A 1 92 ? -29.719 -6.887 44.815 1.00 92.19 92 LYS A CA 1
ATOM 699 C C . LYS A 1 92 ? -29.510 -7.965 43.752 1.00 92.19 92 LYS A C 1
ATOM 701 O O . LYS A 1 92 ? -28.421 -8.066 43.192 1.00 92.19 92 LYS A O 1
ATOM 706 N N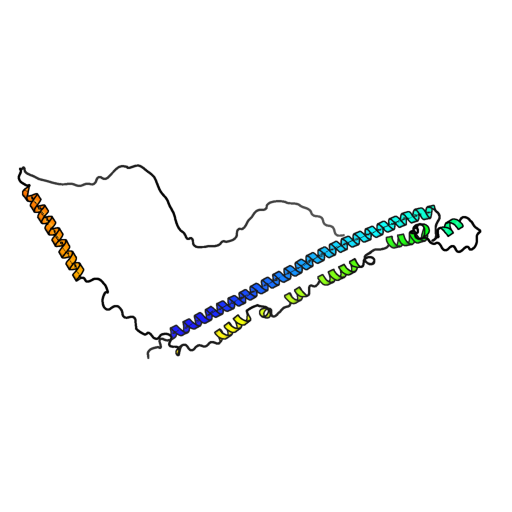 . LYS A 1 93 ? -30.549 -8.756 43.475 1.00 91.88 93 LYS A N 1
ATOM 707 C CA . LYS A 1 93 ? -30.521 -9.911 42.563 1.00 91.88 93 LYS A CA 1
ATOM 708 C C . LYS A 1 93 ? -31.446 -9.687 41.361 1.00 91.88 93 LYS A C 1
ATOM 710 O O . LYS A 1 93 ? -32.377 -8.887 41.482 1.00 91.88 93 LYS A O 1
ATOM 715 N N . PRO A 1 94 ? -31.234 -10.402 40.239 1.00 89.94 94 PRO A N 1
ATOM 716 C CA . PRO A 1 94 ? -32.095 -10.296 39.066 1.00 89.94 94 PRO A CA 1
ATOM 717 C C . PRO A 1 94 ? -33.566 -10.503 39.435 1.00 89.94 94 PRO A C 1
ATOM 719 O O . PRO A 1 94 ? -33.918 -11.511 40.047 1.00 89.94 94 PRO A O 1
ATOM 722 N N . THR A 1 95 ? -34.406 -9.534 39.084 1.00 87.38 95 THR A N 1
ATOM 723 C CA . THR A 1 95 ? -35.826 -9.475 39.449 1.00 87.38 95 THR A CA 1
ATOM 724 C C . THR A 1 95 ? -36.635 -9.044 38.225 1.00 87.38 95 THR A C 1
ATOM 726 O O . THR A 1 95 ? -36.171 -8.227 37.434 1.00 87.38 95 THR A O 1
ATOM 729 N N . THR A 1 96 ? -37.845 -9.573 38.039 1.00 84.50 96 THR A N 1
ATOM 730 C CA . THR A 1 96 ? -38.765 -9.100 36.989 1.00 84.50 96 THR A CA 1
ATOM 731 C C . THR A 1 96 ? -39.704 -8.021 37.540 1.00 84.50 96 THR A C 1
ATOM 733 O O . THR A 1 96 ? -39.924 -7.973 38.751 1.00 84.50 96 THR A O 1
ATOM 736 N N . PRO A 1 97 ? -40.302 -7.155 36.700 1.00 81.81 97 PRO A N 1
ATOM 737 C CA . PRO A 1 97 ? -41.254 -6.142 37.163 1.00 81.81 97 PRO A CA 1
ATOM 738 C C . PRO A 1 97 ? -42.381 -6.707 38.043 1.00 81.81 97 PRO A C 1
ATOM 740 O O . PRO A 1 97 ? -42.734 -6.093 39.048 1.00 81.81 97 PRO A O 1
ATOM 743 N N . SER A 1 98 ? -42.898 -7.899 37.719 1.00 79.75 98 SER A N 1
ATOM 744 C CA . SER A 1 98 ? -43.917 -8.571 38.538 1.00 79.75 98 SER A CA 1
ATOM 745 C C . SER A 1 98 ? -43.366 -9.000 39.900 1.00 79.75 98 SER A C 1
ATOM 747 O O . SER A 1 98 ? -44.002 -8.761 40.921 1.00 79.75 98 SER A O 1
ATOM 749 N N . ALA A 1 99 ? -42.160 -9.577 39.932 1.00 78.75 99 ALA A N 1
ATOM 750 C CA . ALA A 1 99 ? -41.519 -10.007 41.174 1.00 78.75 99 ALA A CA 1
ATOM 751 C C . ALA A 1 99 ? -41.148 -8.824 42.087 1.00 78.75 99 ALA A C 1
ATOM 753 O O . ALA A 1 99 ? -41.181 -8.962 43.308 1.00 78.75 99 ALA A O 1
ATOM 754 N N . LEU A 1 100 ? -40.847 -7.654 41.513 1.00 78.81 100 LEU A N 1
ATOM 755 C CA . LEU A 1 100 ? -40.597 -6.429 42.274 1.00 78.81 100 LEU A CA 1
ATOM 756 C C . LEU A 1 100 ? -41.885 -5.885 42.915 1.00 78.81 100 LEU A C 1
ATOM 758 O O . LEU A 1 100 ? -41.852 -5.457 44.064 1.00 78.81 100 LEU A O 1
ATOM 762 N N . ALA A 1 101 ? -43.019 -5.953 42.206 1.00 74.06 101 ALA A N 1
ATOM 763 C CA . ALA A 1 101 ? -44.325 -5.548 42.735 1.00 74.06 101 ALA A CA 1
ATOM 764 C C . ALA A 1 101 ? -44.865 -6.516 43.808 1.00 74.06 101 ALA A C 1
ATOM 766 O O . ALA A 1 101 ? -45.499 -6.086 44.772 1.00 74.06 101 ALA A O 1
ATOM 767 N N . ASP A 1 102 ? -44.609 -7.818 43.656 1.00 71.38 102 ASP A N 1
ATOM 768 C CA . ASP A 1 102 ? -45.039 -8.844 44.613 1.00 71.38 102 ASP A CA 1
ATOM 769 C C . ASP A 1 102 ? -44.126 -8.909 45.859 1.00 71.38 102 ASP A C 1
ATOM 771 O O . ASP A 1 102 ? -44.569 -9.349 46.920 1.00 71.38 102 ASP A O 1
ATOM 775 N N . GLY A 1 103 ? -42.879 -8.422 45.776 1.00 64.69 103 GLY A N 1
ATOM 776 C CA . GLY A 1 103 ? -41.906 -8.406 46.879 1.00 64.69 103 GLY A CA 1
ATOM 777 C C . GLY A 1 103 ? -42.297 -7.542 48.087 1.00 64.69 103 GLY A C 1
ATOM 778 O O . GLY A 1 103 ? -41.854 -7.822 49.199 1.00 64.69 103 GLY A O 1
ATOM 779 N N . GLU A 1 104 ? -43.171 -6.546 47.908 1.00 59.75 104 GLU A N 1
ATOM 780 C CA . GLU A 1 104 ? -43.761 -5.771 49.016 1.00 59.75 104 GLU A CA 1
ATOM 781 C C . GLU A 1 104 ? -44.954 -6.483 49.683 1.00 59.75 104 GLU A C 1
ATOM 783 O O . GLU A 1 104 ? -45.385 -6.110 50.775 1.00 59.75 104 GLU A O 1
ATOM 788 N N . ARG A 1 105 ? -45.503 -7.529 49.052 1.00 60.06 105 ARG A N 1
ATOM 789 C CA . ARG A 1 105 ? -46.678 -8.275 49.520 1.00 60.06 105 ARG A CA 1
ATOM 790 C C . ARG A 1 105 ? -46.285 -9.699 49.888 1.00 60.06 105 ARG A C 1
ATOM 792 O O . ARG A 1 105 ? -46.576 -10.655 49.174 1.00 60.06 105 ARG A O 1
ATOM 799 N N . THR A 1 106 ? -45.661 -9.844 51.054 1.00 50.19 106 THR A N 1
ATOM 800 C CA . THR A 1 106 ? -45.357 -11.133 51.691 1.00 50.19 106 THR A CA 1
ATOM 801 C C . THR A 1 106 ? -46.642 -11.958 51.887 1.00 50.19 106 THR A C 1
ATOM 803 O O . THR A 1 106 ? -47.289 -11.851 52.925 1.00 50.19 106 THR A O 1
ATOM 806 N N . GLY A 1 107 ? -47.060 -12.764 50.899 1.00 55.81 107 GLY A N 1
ATOM 807 C CA . GLY A 1 107 ? -48.174 -13.702 51.098 1.00 55.81 107 GLY A CA 1
ATOM 808 C C . GLY A 1 107 ? -48.940 -14.273 49.899 1.00 55.81 107 GLY A C 1
ATOM 809 O O . GLY A 1 107 ? -49.818 -15.094 50.141 1.00 55.81 107 GLY A O 1
ATOM 810 N N . SER A 1 108 ? -48.684 -13.912 48.635 1.00 47.38 108 SER A N 1
ATOM 811 C CA . SER A 1 108 ? -49.465 -14.475 47.509 1.00 47.38 108 SER A CA 1
ATOM 812 C C . SER A 1 108 ? -48.671 -15.455 46.648 1.00 47.38 108 SER A C 1
ATOM 814 O O . SER A 1 108 ? -47.773 -15.090 45.898 1.00 47.38 108 SER A O 1
ATOM 816 N N . ALA A 1 109 ? -49.044 -16.729 46.769 1.00 49.91 109 ALA A N 1
ATOM 817 C CA . ALA A 1 109 ? -48.523 -17.840 45.996 1.00 49.91 109 ALA A CA 1
ATOM 818 C C . ALA A 1 109 ? -49.008 -17.813 44.532 1.00 49.91 109 ALA A C 1
ATOM 820 O O . ALA A 1 109 ? -50.205 -17.772 44.258 1.00 49.91 109 ALA A O 1
ATOM 821 N N . GLY A 1 110 ? -48.064 -17.956 43.599 1.00 55.88 110 GLY A N 1
ATOM 822 C CA . GLY A 1 110 ? -48.201 -18.933 42.514 1.00 55.88 110 GLY A CA 1
ATOM 823 C C . GLY A 1 110 ? -49.046 -18.588 41.285 1.00 55.88 110 GLY A C 1
ATOM 824 O O . GLY A 1 110 ? -49.479 -19.517 40.609 1.00 55.88 110 GLY A O 1
ATOM 825 N N . VAL A 1 111 ? -49.260 -17.317 40.928 1.00 58.56 111 VAL A N 1
ATOM 826 C CA . VAL A 1 111 ? -49.808 -16.989 39.595 1.00 58.56 111 VAL A CA 1
ATOM 827 C C . VAL A 1 111 ? -48.653 -16.756 38.620 1.00 58.56 111 VAL A C 1
ATOM 829 O O . VAL A 1 111 ? -48.063 -15.680 38.587 1.00 58.56 111 VAL A O 1
ATOM 832 N N . MET A 1 112 ? -48.324 -17.779 37.825 1.00 53.94 112 MET A N 1
ATOM 833 C CA . MET A 1 112 ? -47.339 -17.699 36.741 1.00 53.94 112 MET A CA 1
ATOM 834 C C . MET A 1 112 ? -47.879 -16.766 35.646 1.00 53.94 112 MET A C 1
ATOM 836 O O . MET A 1 112 ? -48.718 -17.161 34.836 1.00 53.94 112 MET A O 1
ATOM 840 N N . ARG A 1 113 ? -47.447 -15.502 35.645 1.00 62.25 113 ARG A N 1
ATOM 841 C CA . ARG A 1 113 ? -47.820 -14.529 34.612 1.00 62.25 113 ARG A CA 1
ATOM 842 C C . ARG A 1 113 ? -46.796 -14.583 33.485 1.00 62.25 113 ARG A C 1
ATOM 844 O O . ARG A 1 113 ? -45.616 -14.335 33.701 1.00 62.25 113 ARG A O 1
ATOM 851 N N . THR A 1 114 ? -47.245 -14.910 32.277 1.00 62.97 114 THR A N 1
ATOM 852 C CA . THR A 1 114 ? -46.423 -14.801 31.069 1.00 62.97 114 THR A CA 1
ATOM 853 C C . THR A 1 114 ? -46.326 -13.333 30.675 1.00 62.97 114 THR A C 1
ATOM 855 O O . THR A 1 114 ? -47.259 -12.764 30.108 1.00 62.97 114 THR A O 1
ATOM 858 N N . GLU A 1 115 ? -45.213 -12.704 31.026 1.00 67.81 115 GLU A N 1
ATOM 859 C CA . GLU A 1 115 ? -44.918 -11.315 30.692 1.00 67.81 115 GLU A CA 1
ATOM 860 C C . GLU A 1 115 ? -44.671 -11.195 29.181 1.00 67.81 115 GLU A C 1
ATOM 862 O O . GLU A 1 115 ? -43.636 -11.607 28.662 1.00 67.81 115 GLU A O 1
ATOM 867 N N . VAL A 1 116 ? -45.642 -10.638 28.452 1.00 63.25 116 VAL A N 1
ATOM 868 C CA . VAL A 1 116 ? -45.490 -10.291 27.032 1.00 63.25 116 VAL A CA 1
ATOM 869 C C . VAL A 1 116 ? -44.958 -8.866 26.964 1.00 63.25 116 VAL A C 1
ATOM 871 O O . VAL A 1 116 ? -45.714 -7.917 26.768 1.00 63.25 116 VAL A O 1
ATOM 874 N N . ASN A 1 117 ? -43.658 -8.695 27.204 1.00 60.00 117 ASN A N 1
ATOM 875 C CA . ASN A 1 117 ? -43.027 -7.386 27.088 1.00 60.00 117 ASN A CA 1
ATOM 876 C C . ASN A 1 117 ? -42.218 -7.288 25.788 1.00 60.00 117 ASN A C 1
ATOM 878 O O . ASN A 1 117 ? -41.213 -7.972 25.619 1.00 60.00 117 ASN A O 1
ATOM 882 N N . ASN A 1 118 ? -42.676 -6.428 24.875 1.00 64.50 118 ASN A N 1
ATOM 883 C CA . ASN A 1 118 ? -41.995 -6.091 23.620 1.00 64.50 118 ASN A CA 1
ATOM 884 C C . ASN A 1 118 ? -41.089 -4.844 23.758 1.00 64.50 118 ASN A C 1
ATOM 886 O O . ASN A 1 118 ? -40.616 -4.305 22.761 1.00 64.50 118 ASN A O 1
ATOM 890 N N . GLN A 1 119 ? -40.884 -4.338 24.979 1.00 72.38 119 GLN A N 1
ATOM 891 C CA . GLN A 1 119 ? -40.025 -3.188 25.273 1.00 72.38 119 GLN A CA 1
ATOM 892 C C . GLN A 1 119 ? -38.709 -3.654 25.909 1.00 72.38 119 GLN A C 1
ATOM 894 O O . GLN A 1 119 ? -38.678 -4.638 26.648 1.00 72.38 119 GLN A O 1
ATOM 899 N N . GLN A 1 120 ? -37.610 -2.951 25.614 1.00 76.88 120 GLN A N 1
ATOM 900 C CA . GLN A 1 120 ? -36.297 -3.244 26.196 1.00 76.88 120 GLN A CA 1
ATOM 901 C C . GLN A 1 120 ? -36.371 -3.181 27.725 1.00 76.88 120 GLN A C 1
ATOM 903 O O . GLN A 1 120 ? -36.691 -2.139 28.294 1.00 76.88 120 GLN A O 1
ATOM 908 N N . ILE A 1 121 ? -36.071 -4.305 28.379 1.00 81.75 121 ILE A N 1
ATOM 909 C CA . ILE A 1 121 ? -36.049 -4.402 29.840 1.00 81.75 121 ILE A CA 1
ATOM 910 C C . ILE A 1 121 ? -34.905 -3.514 30.359 1.00 81.75 121 ILE A C 1
ATOM 912 O O . ILE A 1 121 ? -33.753 -3.734 29.968 1.00 81.75 121 ILE A O 1
ATOM 916 N N . PRO A 1 122 ? -35.182 -2.521 31.223 1.00 90.38 122 PRO A N 1
ATOM 917 C CA . PRO A 1 122 ? -34.139 -1.677 31.794 1.00 90.38 122 PRO A CA 1
ATOM 918 C C . PRO A 1 122 ? -33.090 -2.483 32.572 1.00 90.38 122 PRO A C 1
ATOM 920 O O . PRO A 1 122 ? -33.415 -3.442 33.271 1.00 90.38 122 PRO A O 1
ATOM 923 N N . LEU A 1 123 ? -31.823 -2.066 32.502 1.00 92.19 123 LEU A N 1
ATOM 924 C CA . LEU A 1 123 ? -30.695 -2.820 33.070 1.00 92.19 123 LEU A CA 1
ATOM 925 C C . LEU A 1 123 ? -30.759 -2.988 34.596 1.00 92.19 123 LEU A C 1
ATOM 927 O O . LEU A 1 123 ? -30.286 -3.999 35.108 1.00 92.19 123 LEU A O 1
ATOM 931 N N . TYR A 1 124 ? -31.353 -2.037 35.325 1.00 93.00 124 TYR A N 1
ATOM 932 C CA . TYR A 1 124 ? -31.409 -2.066 36.794 1.00 93.00 124 TYR A CA 1
ATOM 933 C C . TYR A 1 124 ? -32.185 -3.274 37.353 1.00 93.00 124 TYR A C 1
ATOM 935 O O . TYR A 1 124 ? -31.924 -3.700 38.475 1.00 93.00 124 TYR A O 1
ATOM 943 N N . PHE A 1 125 ? -33.074 -3.891 36.564 1.00 92.25 125 PHE A N 1
ATOM 944 C CA . PHE A 1 125 ? -33.769 -5.127 36.943 1.00 92.25 125 PHE A CA 1
ATOM 945 C C . PHE A 1 125 ? -32.829 -6.332 37.092 1.00 92.25 125 PHE A C 1
ATOM 947 O O . PHE A 1 125 ? -33.166 -7.296 37.776 1.00 92.25 125 PHE A O 1
ATOM 954 N N . MET A 1 126 ? -31.627 -6.282 36.506 1.00 91.38 126 MET A N 1
ATOM 955 C CA . MET A 1 126 ? -30.608 -7.323 36.676 1.00 91.38 126 MET A CA 1
ATOM 956 C C . MET A 1 126 ? -30.020 -7.343 38.102 1.00 91.38 126 MET A C 1
ATOM 958 O O . MET A 1 126 ? -29.459 -8.351 38.529 1.00 91.38 126 MET A O 1
ATOM 962 N N . GLY A 1 127 ? -30.180 -6.250 38.854 1.00 93.62 127 GLY A N 1
ATOM 963 C CA . GLY A 1 127 ? -29.705 -6.106 40.225 1.00 93.62 127 GLY A CA 1
ATOM 964 C C . GLY A 1 127 ? -28.219 -5.760 40.350 1.00 93.62 127 GLY A C 1
ATOM 965 O O . GLY A 1 127 ? -27.416 -5.957 39.434 1.00 93.62 127 GLY A O 1
ATOM 966 N N . VAL A 1 128 ? -27.852 -5.227 41.517 1.00 97.06 128 VAL A N 1
ATOM 967 C CA . VAL A 1 128 ? -26.508 -4.688 41.791 1.00 97.06 128 VAL A CA 1
ATOM 968 C C . VAL A 1 128 ? -25.407 -5.739 41.617 1.00 97.06 128 VAL A C 1
ATOM 970 O O . VAL A 1 128 ? -24.398 -5.461 40.973 1.00 97.06 128 VAL A O 1
ATOM 973 N N . GLU A 1 129 ? -25.591 -6.960 42.132 1.00 95.88 129 GLU A N 1
ATOM 974 C CA . GLU A 1 129 ? -24.538 -7.990 42.136 1.00 95.88 129 GLU A CA 1
ATOM 975 C C . GLU A 1 129 ? -24.106 -8.388 40.714 1.00 95.88 129 GLU A C 1
ATOM 977 O O . GLU A 1 129 ? -22.911 -8.490 40.418 1.00 95.88 129 GLU A O 1
ATOM 982 N N . ALA A 1 130 ? -25.077 -8.574 39.815 1.00 96.31 130 ALA A N 1
ATOM 983 C CA . ALA A 1 130 ? -24.827 -8.974 38.435 1.00 96.31 130 ALA A CA 1
ATOM 984 C C . ALA A 1 130 ? -24.202 -7.836 37.614 1.00 96.31 130 ALA A C 1
ATOM 986 O O . ALA A 1 130 ? -23.208 -8.047 36.913 1.00 96.31 130 ALA A O 1
ATOM 987 N N . LEU A 1 131 ? -24.739 -6.617 37.740 1.00 97.38 131 LEU A N 1
ATOM 988 C CA . LEU A 1 131 ? -24.223 -5.445 37.029 1.00 97.38 131 LEU A CA 1
ATOM 989 C C . LEU A 1 131 ? -22.805 -5.081 37.490 1.00 97.38 131 LEU A C 1
ATOM 991 O O . LEU A 1 131 ? -21.949 -4.734 36.672 1.00 97.38 131 LEU A O 1
ATOM 995 N N . GLU A 1 132 ? -22.514 -5.201 38.789 1.00 96.88 132 GLU A N 1
ATOM 996 C CA . GLU A 1 132 ? -21.160 -5.017 39.308 1.00 96.88 132 GLU A CA 1
ATOM 997 C C . GLU A 1 132 ? -20.183 -6.058 38.772 1.00 96.88 132 GLU A C 1
ATOM 999 O O . GLU A 1 132 ? -19.032 -5.716 38.481 1.00 96.88 132 GLU A O 1
ATOM 1004 N N . ALA A 1 133 ? -20.609 -7.318 38.664 1.00 97.50 133 ALA A N 1
ATOM 1005 C CA . ALA A 1 133 ? -19.784 -8.376 38.103 1.00 97.50 133 ALA A CA 1
ATOM 1006 C C . ALA A 1 133 ? -19.440 -8.085 36.633 1.00 97.50 133 ALA A C 1
ATOM 1008 O O . ALA A 1 133 ? -18.264 -8.155 36.264 1.00 97.50 133 ALA A O 1
ATOM 1009 N N . GLU A 1 134 ? -20.421 -7.671 35.819 1.00 96.31 134 GLU A N 1
ATOM 1010 C CA . GLU A 1 134 ? -20.196 -7.265 34.423 1.00 96.31 134 GLU A CA 1
ATOM 1011 C C . GLU A 1 134 ? -19.245 -6.062 34.342 1.00 96.31 134 GLU A C 1
ATOM 1013 O O . GLU A 1 134 ? -18.250 -6.097 33.612 1.00 96.31 134 GLU A O 1
ATOM 1018 N N . ARG A 1 135 ? -19.472 -5.020 35.154 1.00 97.62 135 ARG A N 1
ATOM 1019 C CA . ARG A 1 135 ? -18.606 -3.832 35.185 1.00 97.62 135 ARG A CA 1
ATOM 1020 C C . ARG A 1 135 ? -17.171 -4.186 35.582 1.00 97.62 135 ARG A C 1
ATOM 1022 O O . ARG A 1 135 ? -16.233 -3.734 34.928 1.00 97.62 135 ARG A O 1
ATOM 1029 N N . LYS A 1 136 ? -16.978 -5.018 36.615 1.00 97.50 136 LYS A N 1
ATOM 1030 C CA . LYS A 1 136 ? -15.650 -5.501 37.045 1.00 97.50 136 LYS A CA 1
ATOM 1031 C C . LYS A 1 136 ? -14.973 -6.320 35.942 1.00 97.50 136 LYS A C 1
ATOM 1033 O O . LYS A 1 136 ? -13.761 -6.202 35.761 1.00 97.50 136 LYS A O 1
ATOM 1038 N N . ALA A 1 137 ? -15.729 -7.116 35.185 1.00 96.81 137 ALA A N 1
ATOM 1039 C CA . ALA A 1 137 ? -15.201 -7.857 34.043 1.00 96.81 137 ALA A CA 1
ATOM 1040 C C . ALA A 1 137 ? -14.729 -6.919 32.918 1.00 96.81 137 ALA A C 1
ATOM 1042 O O . ALA A 1 137 ? -13.627 -7.104 32.399 1.00 96.81 137 ALA A O 1
ATOM 1043 N N . LEU A 1 138 ? -15.504 -5.877 32.585 1.00 96.19 138 LEU A N 1
ATOM 1044 C CA . LEU A 1 138 ? -15.111 -4.870 31.589 1.00 96.19 138 LEU A CA 1
ATOM 1045 C C . LEU A 1 138 ? -13.897 -4.043 32.033 1.00 96.19 138 LEU A C 1
ATOM 1047 O O . LEU A 1 138 ? -13.015 -3.779 31.219 1.00 96.19 138 LEU A O 1
ATOM 1051 N N . GLN A 1 139 ? -13.804 -3.694 33.319 1.00 95.50 139 GLN A N 1
ATOM 1052 C CA . GLN A 1 139 ? -12.659 -2.964 33.880 1.00 95.50 139 GLN A CA 1
ATOM 1053 C C . GLN A 1 139 ? -11.350 -3.761 33.818 1.00 95.50 139 GLN A C 1
ATOM 1055 O O . GLN A 1 139 ? -10.290 -3.184 33.590 1.00 95.50 139 GLN A O 1
ATOM 1060 N N . ARG A 1 140 ? -11.406 -5.085 34.017 1.00 95.75 140 ARG A N 1
ATOM 1061 C CA . ARG A 1 140 ? -10.223 -5.967 33.974 1.00 95.75 140 ARG A CA 1
ATOM 1062 C C . ARG A 1 140 ? -9.771 -6.312 32.556 1.00 95.75 140 ARG A C 1
ATOM 1064 O O . ARG A 1 140 ? -8.678 -6.847 32.379 1.00 95.75 140 ARG A O 1
ATOM 1071 N N . ARG A 1 141 ? -10.605 -6.059 31.549 1.00 94.12 141 ARG A N 1
ATOM 1072 C CA . ARG A 1 141 ? -10.323 -6.437 30.165 1.00 94.12 141 ARG A CA 1
ATOM 1073 C C . ARG A 1 141 ? -9.202 -5.572 29.574 1.00 94.12 141 ARG A C 1
ATOM 1075 O O . ARG A 1 141 ? -9.257 -4.344 29.622 1.00 94.12 141 ARG A O 1
ATOM 1082 N N . THR A 1 142 ? -8.209 -6.216 28.962 1.00 91.44 142 THR A N 1
ATOM 1083 C CA . THR A 1 142 ? -7.035 -5.553 28.365 1.00 91.44 142 THR A CA 1
ATOM 1084 C C . THR A 1 142 ? -7.204 -5.203 26.887 1.00 91.44 142 THR A C 1
ATOM 1086 O O . THR A 1 142 ? -6.664 -4.193 26.446 1.00 91.44 142 THR A O 1
ATOM 1089 N N . SER A 1 143 ? -7.952 -6.005 26.122 1.00 92.00 143 SER A N 1
ATOM 1090 C CA . SER A 1 143 ? -8.208 -5.771 24.696 1.00 92.00 143 SER A CA 1
ATOM 1091 C C . SER A 1 143 ? -9.641 -6.132 24.318 1.00 92.00 143 SER A C 1
ATOM 1093 O O . SER A 1 143 ? -10.211 -7.070 24.877 1.00 92.00 143 SER A O 1
ATOM 1095 N N . ASP A 1 144 ? -10.194 -5.391 23.362 1.00 94.12 144 ASP A N 1
ATOM 1096 C CA . ASP A 1 144 ? -11.542 -5.588 22.819 1.00 94.12 144 ASP A CA 1
ATOM 1097 C C . ASP A 1 144 ? -11.514 -6.123 21.376 1.00 94.12 144 ASP A C 1
ATOM 1099 O O . ASP A 1 144 ? -12.555 -6.317 20.767 1.00 94.12 144 ASP A O 1
ATOM 1103 N N . ASP A 1 145 ? -10.335 -6.430 20.829 1.00 93.62 145 ASP A N 1
ATOM 1104 C CA . ASP A 1 145 ? -10.142 -6.830 19.425 1.00 93.62 145 ASP A CA 1
ATOM 1105 C C . ASP A 1 145 ? -10.998 -8.043 18.997 1.00 93.62 145 ASP A C 1
ATOM 1107 O O . ASP A 1 145 ? -11.305 -8.204 17.818 1.00 93.62 145 ASP A O 1
ATOM 1111 N N . PHE A 1 146 ? -11.407 -8.892 19.944 1.00 92.75 146 PHE A N 1
ATOM 1112 C CA . PHE A 1 146 ? -12.226 -10.078 19.684 1.00 92.75 146 PHE A CA 1
ATOM 1113 C C . PHE A 1 146 ? -13.700 -9.770 19.384 1.00 92.75 146 PHE A C 1
ATOM 1115 O O . PHE A 1 146 ? -14.391 -10.624 18.832 1.00 92.75 146 PHE A O 1
ATOM 1122 N N . THR A 1 147 ? -14.205 -8.591 19.754 1.00 93.00 147 THR A N 1
ATOM 1123 C CA . THR A 1 147 ? -15.607 -8.222 19.503 1.00 93.00 147 THR A CA 1
ATOM 1124 C C . THR A 1 147 ? -15.833 -7.799 18.054 1.00 93.00 147 THR A C 1
ATOM 1126 O O . THR A 1 147 ? -16.956 -7.881 17.561 1.00 93.00 147 THR A O 1
ATOM 1129 N N . MET A 1 148 ? -14.769 -7.382 17.359 1.00 94.94 148 MET A N 1
ATOM 1130 C CA . MET A 1 148 ? -14.828 -6.824 16.014 1.00 94.94 148 MET A CA 1
ATOM 1131 C C . MET A 1 148 ? -14.089 -7.725 15.011 1.00 94.94 148 MET A C 1
ATOM 1133 O O . MET A 1 148 ? -12.858 -7.672 14.921 1.00 94.94 148 MET A O 1
ATOM 1137 N N . PRO A 1 149 ? -14.805 -8.493 14.164 1.00 96.19 149 PRO A N 1
ATOM 1138 C CA . PRO A 1 149 ? -14.185 -9.376 13.171 1.00 96.19 149 PRO A CA 1
ATOM 1139 C C . PRO A 1 149 ? -13.222 -8.653 12.221 1.00 96.19 149 PRO A C 1
ATOM 1141 O O . PRO A 1 149 ? -12.248 -9.239 11.742 1.00 96.19 149 PRO A O 1
ATOM 1144 N N . ARG A 1 150 ? -13.471 -7.361 11.963 1.00 97.19 150 ARG A N 1
ATOM 1145 C CA . ARG A 1 150 ? -12.637 -6.523 11.097 1.00 97.19 150 ARG A CA 1
ATOM 1146 C C . ARG A 1 150 ? -11.196 -6.405 11.602 1.00 97.19 150 ARG A C 1
ATOM 1148 O O . ARG A 1 150 ? -10.284 -6.425 10.784 1.00 97.19 150 ARG A O 1
ATOM 1155 N N . VAL A 1 151 ? -10.961 -6.372 12.916 1.00 97.25 151 VAL A N 1
ATOM 1156 C CA . VAL A 1 151 ? -9.600 -6.275 13.478 1.00 97.25 151 VAL A CA 1
ATOM 1157 C C . VAL A 1 151 ? -8.766 -7.507 13.108 1.00 97.25 151 VAL A C 1
ATOM 1159 O O . VAL A 1 151 ? -7.619 -7.376 12.679 1.00 97.25 151 VAL A O 1
ATOM 1162 N N . ALA A 1 152 ? -9.362 -8.701 13.174 1.00 96.44 152 ALA A N 1
ATOM 1163 C CA . ALA A 1 152 ? -8.705 -9.940 12.758 1.00 96.44 152 ALA A CA 1
ATOM 1164 C C . ALA A 1 152 ? -8.428 -9.980 11.243 1.00 96.44 152 ALA A C 1
ATOM 1166 O O . ALA A 1 152 ? -7.377 -10.460 10.813 1.00 96.44 152 ALA A O 1
ATOM 1167 N N . GLN A 1 153 ? -9.342 -9.446 10.426 1.00 97.75 153 GLN A N 1
ATOM 1168 C CA . GLN A 1 153 ? -9.135 -9.325 8.979 1.00 97.75 153 GLN A CA 1
ATOM 1169 C C . GLN A 1 153 ? -7.971 -8.383 8.654 1.00 97.75 153 GLN A C 1
ATOM 1171 O O . GLN A 1 153 ? -7.096 -8.760 7.879 1.00 97.75 153 GLN A O 1
ATOM 1176 N N . ILE A 1 154 ? -7.907 -7.210 9.293 1.00 97.75 154 ILE A N 1
ATOM 1177 C CA . ILE A 1 154 ? -6.801 -6.260 9.113 1.00 97.75 154 ILE A CA 1
ATOM 1178 C C . ILE A 1 154 ? -5.470 -6.894 9.525 1.00 97.75 154 ILE A C 1
ATOM 1180 O O . ILE A 1 154 ? -4.487 -6.780 8.798 1.00 97.75 154 ILE A O 1
ATOM 1184 N N . ALA A 1 155 ? -5.430 -7.611 10.653 1.00 95.50 155 ALA A N 1
ATOM 1185 C CA . ALA A 1 155 ? -4.225 -8.317 11.084 1.00 95.50 155 ALA A CA 1
ATOM 1186 C C . ALA A 1 155 ? -3.749 -9.329 10.026 1.00 95.50 155 ALA A C 1
ATOM 1188 O O . ALA A 1 155 ? -2.567 -9.360 9.687 1.00 95.50 155 ALA A O 1
ATOM 1189 N N . LYS A 1 156 ? -4.674 -10.100 9.439 1.00 96.25 156 LYS A N 1
ATOM 1190 C CA . LYS A 1 156 ? -4.373 -11.009 8.324 1.00 96.25 156 LYS A CA 1
ATOM 1191 C C . LYS A 1 156 ? -3.838 -10.258 7.101 1.00 96.25 156 LYS A C 1
ATOM 1193 O O . LYS A 1 156 ? -2.858 -10.697 6.505 1.00 96.25 156 LYS A O 1
ATOM 1198 N N . GLU A 1 157 ? -4.465 -9.151 6.710 1.00 96.06 157 GLU A N 1
ATOM 1199 C CA . GLU A 1 157 ? -4.019 -8.338 5.572 1.00 96.06 157 GLU A CA 1
ATOM 1200 C C . GLU A 1 157 ? -2.609 -7.769 5.796 1.00 96.06 157 GLU A C 1
ATOM 1202 O O . GLU A 1 157 ? -1.767 -7.862 4.905 1.00 96.06 157 GLU A O 1
ATOM 1207 N N . LEU A 1 158 ? -2.314 -7.265 6.997 1.00 96.19 158 LEU A N 1
ATOM 1208 C CA . LEU A 1 158 ? -0.980 -6.787 7.371 1.00 96.19 158 LEU A CA 1
ATOM 1209 C C . LEU A 1 158 ? 0.077 -7.896 7.288 1.00 96.19 158 LEU A C 1
ATOM 1211 O O . LEU A 1 158 ? 1.170 -7.644 6.782 1.00 96.19 158 LEU A O 1
ATOM 1215 N N . MET A 1 159 ? -0.248 -9.121 7.717 1.00 93.56 159 MET A N 1
ATOM 1216 C CA . MET A 1 159 ? 0.657 -10.270 7.572 1.00 93.56 159 MET A CA 1
ATOM 1217 C C . MET A 1 159 ? 0.934 -10.601 6.101 1.00 93.56 159 MET A C 1
ATOM 1219 O O . MET A 1 159 ? 2.069 -10.894 5.738 1.00 93.56 159 MET A O 1
ATOM 1223 N N . LEU A 1 160 ? -0.078 -10.520 5.232 1.00 92.12 160 LEU A N 1
ATOM 1224 C CA . LEU A 1 160 ? 0.095 -10.767 3.795 1.00 92.12 160 LEU A CA 1
ATOM 1225 C C . LEU A 1 160 ? 0.923 -9.677 3.097 1.00 92.12 160 LEU A C 1
ATOM 1227 O O . LEU A 1 160 ? 1.581 -9.966 2.102 1.00 92.12 160 LEU A O 1
ATOM 1231 N N . LEU A 1 161 ? 0.904 -8.446 3.613 1.00 93.50 161 LEU A N 1
ATOM 1232 C CA . LEU A 1 161 ? 1.698 -7.325 3.100 1.00 93.50 161 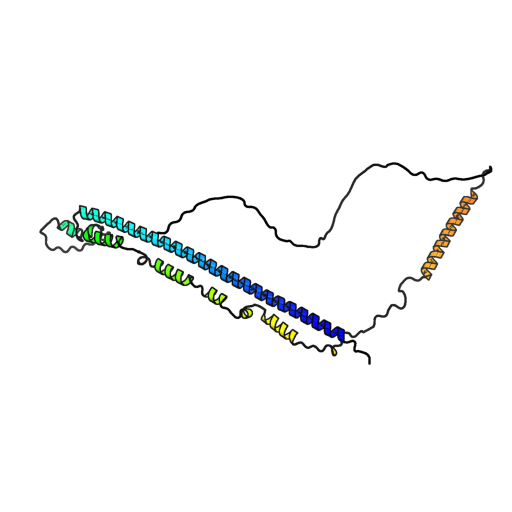LEU A CA 1
ATOM 1233 C C . LEU A 1 161 ? 3.140 -7.304 3.622 1.00 93.50 161 LEU A C 1
ATOM 1235 O O . LEU A 1 161 ? 3.947 -6.516 3.133 1.00 93.50 161 LEU A O 1
ATOM 1239 N N . GLN A 1 162 ? 3.484 -8.136 4.610 1.00 88.38 162 GLN A N 1
ATOM 1240 C CA . GLN A 1 162 ? 4.852 -8.215 5.129 1.00 88.38 162 GLN A CA 1
ATOM 1241 C C . GLN A 1 162 ? 5.824 -8.761 4.075 1.00 88.38 162 GLN A C 1
ATOM 1243 O O . GLN A 1 162 ? 6.966 -8.310 3.997 1.00 88.38 162 GLN A O 1
ATOM 1248 N N . GLU A 1 163 ? 5.361 -9.696 3.242 1.00 88.75 163 GLU A N 1
ATOM 1249 C CA . GLU A 1 163 ? 6.161 -10.311 2.189 1.00 88.75 163 GLU A CA 1
ATOM 1250 C C . GLU A 1 163 ? 5.457 -10.260 0.831 1.00 88.75 163 GLU A C 1
ATOM 1252 O O . GLU A 1 163 ? 4.601 -11.086 0.498 1.00 88.75 163 GLU A O 1
ATOM 1257 N N . ASN A 1 164 ? 5.873 -9.313 -0.010 1.00 91.88 164 ASN A N 1
ATOM 1258 C CA . ASN A 1 164 ? 5.379 -9.242 -1.376 1.00 91.88 164 ASN A CA 1
ATOM 1259 C C . ASN A 1 164 ? 6.068 -10.294 -2.260 1.00 91.88 164 ASN A C 1
ATOM 1261 O O . ASN A 1 164 ? 7.205 -10.124 -2.714 1.00 91.88 164 ASN A O 1
ATOM 1265 N N . ARG A 1 165 ? 5.344 -11.381 -2.558 1.00 92.12 165 ARG A N 1
ATOM 1266 C CA . ARG A 1 165 ? 5.826 -12.463 -3.435 1.00 92.12 165 ARG A CA 1
ATOM 1267 C C . ARG A 1 165 ? 6.230 -11.982 -4.831 1.00 92.12 165 ARG A C 1
ATOM 1269 O O . ARG A 1 165 ? 7.133 -12.563 -5.425 1.00 92.12 165 ARG A O 1
ATOM 1276 N N . GLN A 1 166 ? 5.606 -10.929 -5.366 1.00 92.62 166 GLN A N 1
ATOM 1277 C CA . GLN A 1 166 ? 5.991 -10.383 -6.672 1.00 92.62 166 GLN A CA 1
ATOM 1278 C C . GLN A 1 166 ? 7.373 -9.735 -6.609 1.00 92.62 166 GLN A C 1
ATOM 1280 O O . GLN A 1 166 ? 8.195 -9.983 -7.490 1.00 92.62 166 GLN A O 1
ATOM 1285 N N . VAL A 1 167 ? 7.647 -8.967 -5.551 1.00 94.69 167 VAL A N 1
ATOM 1286 C CA . VAL A 1 167 ? 8.972 -8.379 -5.311 1.00 94.69 167 VAL A CA 1
ATOM 1287 C C . VAL A 1 167 ? 10.012 -9.480 -5.124 1.00 94.69 167 VAL A C 1
ATOM 1289 O O . VAL A 1 167 ? 11.052 -9.433 -5.771 1.00 94.69 167 VAL A O 1
ATOM 1292 N N . GLN A 1 168 ? 9.718 -10.517 -4.332 1.00 92.81 168 GLN A N 1
ATOM 1293 C CA . GLN A 1 168 ? 10.634 -11.653 -4.160 1.00 92.81 168 GLN A CA 1
ATOM 1294 C C . GLN A 1 168 ? 10.973 -12.324 -5.496 1.00 92.81 168 GLN A C 1
ATOM 1296 O O . GLN A 1 168 ? 12.145 -12.531 -5.798 1.00 92.81 168 GLN A O 1
ATOM 1301 N N . ILE A 1 169 ? 9.965 -12.610 -6.327 1.00 93.94 169 ILE A N 1
ATOM 1302 C CA . ILE A 1 169 ? 10.179 -13.211 -7.647 1.00 93.94 169 ILE A CA 1
ATOM 1303 C C . ILE A 1 169 ? 11.006 -12.282 -8.538 1.00 93.94 169 ILE A C 1
ATOM 1305 O O . ILE A 1 169 ? 11.912 -12.759 -9.211 1.00 93.94 169 ILE A O 1
ATOM 1309 N N . LEU A 1 170 ? 10.711 -10.978 -8.572 1.00 92.75 170 LEU A N 1
ATOM 1310 C CA . LEU A 1 170 ? 11.460 -10.019 -9.390 1.00 92.75 170 LEU A CA 1
ATOM 1311 C C . LEU A 1 170 ? 12.927 -9.926 -8.956 1.00 92.75 170 LEU A C 1
ATOM 1313 O O . LEU A 1 170 ? 13.800 -9.939 -9.818 1.00 92.75 170 LEU A O 1
ATOM 1317 N N . SER A 1 171 ? 13.193 -9.912 -7.650 1.00 90.00 171 SER A N 1
ATOM 1318 C CA . SER A 1 171 ? 14.545 -9.821 -7.087 1.00 90.00 171 SER A CA 1
ATOM 1319 C C . SER A 1 171 ? 15.351 -11.119 -7.198 1.00 90.00 171 SER A C 1
ATOM 1321 O O . SER A 1 171 ? 16.576 -11.077 -7.212 1.00 90.00 171 SER A O 1
ATOM 1323 N N . GLN A 1 172 ? 14.695 -12.283 -7.258 1.00 92.56 172 GLN A N 1
ATOM 1324 C CA . GLN A 1 172 ? 15.362 -13.594 -7.310 1.00 92.56 172 GLN A CA 1
ATOM 1325 C C . GLN A 1 172 ? 15.611 -14.119 -8.735 1.00 92.56 172 GLN A C 1
ATOM 1327 O O . GLN A 1 172 ? 16.207 -15.189 -8.902 1.00 92.56 172 GLN A O 1
ATOM 1332 N N . ARG A 1 173 ? 15.158 -13.415 -9.780 1.00 90.50 173 ARG A N 1
ATOM 1333 C CA . ARG A 1 173 ? 15.387 -13.828 -11.175 1.00 90.50 173 ARG A CA 1
ATOM 1334 C C . ARG A 1 173 ? 16.885 -13.838 -11.481 1.00 90.50 173 ARG A C 1
ATOM 1336 O O . ARG A 1 173 ? 17.542 -12.815 -11.428 1.00 90.50 173 ARG A O 1
ATOM 1343 N N . LYS A 1 174 ? 17.423 -15.008 -11.843 1.00 83.00 174 LYS A N 1
ATOM 1344 C CA . LYS A 1 174 ? 18.850 -15.166 -12.191 1.00 83.00 174 LYS A CA 1
ATOM 1345 C C . LYS A 1 174 ? 19.151 -14.990 -13.680 1.00 83.00 174 LYS A C 1
ATOM 1347 O O . LYS A 1 174 ? 20.258 -14.608 -14.032 1.00 83.00 174 LYS A O 1
ATOM 1352 N N . ASN A 1 175 ? 18.200 -15.316 -14.557 1.00 85.25 175 ASN A N 1
ATOM 1353 C CA . ASN A 1 175 ? 18.395 -15.267 -16.008 1.00 85.25 175 ASN A CA 1
ATOM 1354 C C . ASN A 1 175 ? 17.456 -14.234 -16.637 1.00 85.25 175 ASN A C 1
ATOM 1356 O O . ASN A 1 175 ? 16.410 -14.559 -17.197 1.00 85.25 175 ASN A O 1
ATOM 1360 N N . GLU A 1 176 ? 17.819 -12.970 -16.456 1.00 86.94 176 GLU A N 1
ATOM 1361 C CA . GLU A 1 176 ? 16.990 -11.821 -16.825 1.00 86.94 176 GLU A CA 1
ATOM 1362 C C . GLU A 1 176 ? 16.955 -11.572 -18.332 1.00 86.94 176 GLU A C 1
ATOM 1364 O O . GLU A 1 176 ? 15.951 -11.114 -18.872 1.00 86.94 176 GLU A O 1
ATOM 1369 N N . ASP A 1 177 ? 18.004 -12.015 -19.022 1.00 85.50 177 ASP A N 1
ATOM 1370 C CA . ASP A 1 177 ? 18.136 -11.979 -20.474 1.00 85.50 177 ASP A CA 1
ATOM 1371 C C . ASP A 1 177 ? 16.988 -12.696 -21.216 1.00 85.50 177 ASP A C 1
ATOM 1373 O O . ASP A 1 177 ? 16.753 -12.422 -22.392 1.00 85.50 177 ASP A O 1
ATOM 1377 N N . ILE A 1 178 ? 16.270 -13.610 -20.547 1.00 86.94 178 ILE A N 1
ATOM 1378 C CA . ILE A 1 178 ? 15.086 -14.299 -21.091 1.00 86.94 178 ILE A CA 1
ATOM 1379 C C . ILE A 1 178 ? 13.900 -13.335 -21.249 1.00 86.94 178 ILE A C 1
ATOM 1381 O O . ILE A 1 178 ? 13.083 -13.509 -22.150 1.00 86.94 178 ILE A O 1
ATOM 1385 N N . PHE A 1 179 ? 13.807 -12.319 -20.390 1.00 86.69 179 PHE A N 1
ATOM 1386 C CA . PHE A 1 179 ? 12.692 -11.372 -20.355 1.00 86.69 179 PHE A CA 1
ATOM 1387 C C . PHE A 1 179 ? 12.934 -10.127 -21.217 1.00 86.69 179 PHE A C 1
ATOM 1389 O O . PHE A 1 179 ? 12.027 -9.310 -21.376 1.00 86.69 179 PHE A O 1
ATOM 1396 N N . LEU A 1 180 ? 14.131 -9.979 -21.793 1.00 88.94 180 LEU A N 1
ATOM 1397 C CA . LEU A 1 180 ? 14.453 -8.864 -22.676 1.00 88.94 180 LEU A CA 1
ATOM 1398 C C . LEU A 1 180 ? 13.736 -9.018 -24.020 1.00 88.94 180 LEU A C 1
ATOM 1400 O O . LEU A 1 180 ? 13.935 -9.993 -24.753 1.00 88.94 180 LEU A O 1
ATOM 1404 N N . SER A 1 181 ? 12.933 -8.021 -24.384 1.00 80.44 181 SER A N 1
ATOM 1405 C CA . SER A 1 181 ? 12.275 -7.980 -25.687 1.00 80.44 181 SER A CA 1
ATOM 1406 C C . SER A 1 181 ? 13.302 -7.774 -26.810 1.00 80.44 181 SER A C 1
ATOM 1408 O O . SER A 1 181 ? 14.291 -7.060 -26.661 1.00 80.44 181 SER A O 1
ATOM 1410 N N . ASN A 1 182 ? 13.088 -8.428 -27.956 1.00 78.62 182 ASN A N 1
ATOM 1411 C CA . ASN A 1 182 ? 13.885 -8.284 -29.187 1.00 78.62 182 ASN A CA 1
ATOM 1412 C C . ASN A 1 182 ? 15.381 -8.660 -29.107 1.00 78.62 182 ASN A C 1
ATOM 1414 O O . ASN A 1 182 ? 16.080 -8.606 -30.120 1.00 78.62 182 ASN A O 1
ATOM 1418 N N . VAL A 1 183 ? 15.880 -9.130 -27.961 1.00 88.12 183 VAL A N 1
ATOM 1419 C CA . VAL A 1 183 ? 17.283 -9.554 -27.815 1.00 88.12 183 VAL A CA 1
ATOM 1420 C C . VAL A 1 183 ? 17.579 -10.845 -28.581 1.00 88.12 183 VAL A C 1
ATOM 1422 O O . VAL A 1 183 ? 18.687 -11.011 -29.085 1.00 88.12 183 VAL A O 1
ATOM 1425 N N . GLN A 1 184 ? 16.600 -11.737 -28.751 1.00 88.31 184 GLN A N 1
ATOM 1426 C CA . GLN A 1 184 ? 16.798 -12.989 -29.496 1.00 88.31 184 GLN A CA 1
ATOM 1427 C C . GLN A 1 184 ? 17.113 -12.747 -30.979 1.00 88.31 184 GLN A C 1
ATOM 1429 O O . GLN A 1 184 ? 18.023 -13.371 -31.520 1.00 88.31 184 GLN A O 1
ATOM 1434 N N . ALA A 1 185 ? 16.427 -11.794 -31.619 1.00 89.81 185 ALA A N 1
ATOM 1435 C CA . ALA A 1 185 ? 16.705 -11.418 -33.004 1.00 89.81 185 ALA A CA 1
ATOM 1436 C C . ALA A 1 185 ? 18.117 -10.824 -33.149 1.00 89.81 185 ALA A C 1
ATOM 1438 O O . ALA A 1 185 ? 18.876 -11.231 -34.028 1.00 89.81 185 ALA A O 1
ATOM 1439 N N . LEU A 1 186 ? 18.506 -9.933 -32.227 1.00 90.25 186 LEU A N 1
ATOM 1440 C CA . LEU A 1 186 ? 19.850 -9.349 -32.188 1.00 90.25 186 LEU A CA 1
ATOM 1441 C C . LEU A 1 186 ? 20.932 -10.420 -31.966 1.00 90.25 186 LEU A C 1
ATOM 1443 O O . LEU A 1 186 ? 21.974 -10.385 -32.615 1.00 90.25 186 LEU A O 1
ATOM 1447 N N . ARG A 1 187 ? 20.680 -11.412 -31.101 1.00 89.25 187 ARG A N 1
ATOM 1448 C CA . ARG A 1 187 ? 21.579 -12.558 -30.873 1.00 89.25 187 ARG A CA 1
ATOM 1449 C C . ARG A 1 187 ? 21.724 -13.445 -32.099 1.00 89.25 187 ARG A C 1
ATOM 1451 O O . ARG A 1 187 ? 22.845 -13.825 -32.425 1.00 89.25 187 ARG A O 1
ATOM 1458 N N . ALA A 1 188 ? 20.624 -13.745 -32.783 1.00 90.06 188 ALA A N 1
ATOM 1459 C CA . ALA A 1 188 ? 20.651 -14.521 -34.016 1.00 90.06 188 ALA A CA 1
ATOM 1460 C C . ALA A 1 188 ? 21.463 -13.803 -35.108 1.00 90.06 188 ALA A C 1
ATOM 1462 O O . ALA A 1 188 ? 22.296 -14.425 -35.766 1.00 90.06 188 ALA A O 1
ATOM 1463 N N . GLU A 1 189 ? 21.286 -12.487 -35.260 1.00 88.50 189 GLU A N 1
ATOM 1464 C CA . GLU A 1 189 ? 22.061 -11.691 -36.218 1.00 88.50 189 GLU A CA 1
ATOM 1465 C C . GLU A 1 189 ? 23.546 -11.620 -35.833 1.00 88.50 189 GLU A C 1
ATOM 1467 O O . GLU A 1 189 ? 24.405 -11.792 -36.699 1.00 88.50 189 GLU A O 1
ATOM 1472 N N . MET A 1 190 ? 23.871 -11.452 -34.545 1.00 88.88 190 MET A N 1
ATOM 1473 C CA . MET A 1 190 ? 25.258 -11.509 -34.066 1.00 88.88 190 MET A CA 1
ATOM 1474 C C . MET A 1 190 ? 25.911 -12.864 -34.351 1.00 88.88 190 MET A C 1
ATOM 1476 O O . MET A 1 190 ? 27.025 -12.886 -34.866 1.00 88.88 190 MET A O 1
ATOM 1480 N N . ALA A 1 191 ? 25.223 -13.975 -34.066 1.00 89.12 191 ALA A N 1
ATOM 1481 C CA . ALA A 1 191 ? 25.724 -15.323 -34.341 1.00 89.12 191 ALA A CA 1
ATOM 1482 C C . ALA A 1 191 ? 25.921 -15.564 -35.847 1.00 89.12 191 ALA A C 1
ATOM 1484 O O . ALA A 1 191 ? 26.890 -16.196 -36.272 1.00 89.12 191 ALA A O 1
ATOM 1485 N N . ARG A 1 192 ? 25.027 -15.010 -36.677 1.00 88.31 192 ARG A N 1
ATOM 1486 C CA . ARG A 1 192 ? 25.163 -15.042 -38.136 1.00 88.31 192 ARG A CA 1
ATOM 1487 C C . ARG A 1 192 ? 26.409 -14.289 -38.595 1.00 88.31 192 ARG A C 1
ATOM 1489 O O . ARG A 1 192 ? 27.156 -14.812 -39.413 1.00 88.31 192 ARG A O 1
ATOM 1496 N N . LEU A 1 193 ? 26.623 -13.074 -38.088 1.00 85.38 193 LEU A N 1
ATOM 1497 C CA . LEU A 1 193 ? 27.760 -12.226 -38.457 1.00 85.38 193 LEU A CA 1
ATOM 1498 C C . LEU A 1 193 ? 29.093 -12.774 -37.932 1.00 85.38 193 LEU A C 1
ATOM 1500 O O . LEU A 1 193 ? 30.095 -12.660 -38.631 1.00 85.38 193 LEU A O 1
ATOM 1504 N N . SER A 1 194 ? 29.119 -13.397 -36.748 1.00 83.19 194 SER A N 1
ATOM 1505 C CA . SER A 1 194 ? 30.341 -13.979 -36.178 1.00 83.19 194 SER A CA 1
ATOM 1506 C C . SER A 1 194 ? 30.826 -15.216 -36.934 1.00 83.19 194 SER A C 1
ATOM 1508 O O . SER A 1 194 ? 32.029 -15.430 -37.033 1.00 83.19 194 SER A O 1
ATOM 1510 N N . ASN A 1 195 ? 29.906 -16.015 -37.485 1.00 81.62 195 ASN A N 1
ATOM 1511 C CA . ASN A 1 195 ? 30.242 -17.230 -38.235 1.00 81.62 195 ASN A CA 1
ATOM 1512 C C . ASN A 1 195 ? 30.491 -16.975 -39.732 1.00 81.62 195 ASN A C 1
ATOM 1514 O O . ASN A 1 195 ? 30.847 -17.900 -40.465 1.00 81.62 195 ASN A O 1
ATOM 1518 N N . LEU A 1 196 ? 30.296 -15.743 -40.210 1.00 75.56 196 LEU A N 1
ATOM 1519 C CA . LEU A 1 196 ? 30.403 -15.402 -41.624 1.00 75.56 196 LEU A CA 1
ATOM 1520 C C . LEU A 1 196 ? 31.875 -15.246 -42.041 1.00 75.56 196 LEU A C 1
ATOM 1522 O O . LEU A 1 196 ? 32.420 -14.145 -42.093 1.00 75.56 196 LEU A O 1
ATOM 1526 N N . ASN A 1 197 ? 32.527 -16.361 -42.366 1.00 64.38 197 ASN A N 1
ATOM 1527 C CA . ASN A 1 197 ? 33.885 -16.363 -42.906 1.00 64.38 197 ASN A CA 1
ATOM 1528 C C . ASN A 1 197 ? 33.840 -16.206 -44.440 1.00 64.38 197 ASN A C 1
ATOM 1530 O O . ASN A 1 197 ? 33.912 -17.184 -45.185 1.00 64.38 197 ASN A O 1
ATOM 1534 N N . ILE A 1 198 ? 33.615 -14.980 -44.929 1.00 63.84 198 ILE A N 1
ATOM 1535 C CA . ILE A 1 198 ? 33.544 -14.712 -46.376 1.00 63.84 198 ILE A CA 1
ATOM 1536 C C . ILE A 1 198 ? 34.956 -14.666 -46.964 1.00 63.84 198 ILE A C 1
ATOM 1538 O O . ILE A 1 198 ? 35.725 -13.743 -46.697 1.00 63.84 198 ILE A O 1
ATOM 1542 N N . ASP A 1 199 ? 35.266 -15.619 -47.841 1.00 62.31 199 ASP A N 1
ATOM 1543 C CA . ASP A 1 199 ? 36.462 -15.579 -48.683 1.00 62.31 199 ASP A CA 1
ATOM 1544 C C . ASP A 1 199 ? 36.235 -14.655 -49.894 1.00 62.31 199 ASP A C 1
ATOM 1546 O O . ASP A 1 199 ? 35.771 -15.059 -50.964 1.00 62.31 199 ASP A O 1
ATOM 1550 N N . ILE A 1 200 ? 36.542 -13.371 -49.696 1.00 61.66 200 ILE A N 1
ATOM 1551 C CA . ILE A 1 200 ? 36.370 -12.287 -50.681 1.00 61.66 200 ILE A CA 1
ATOM 1552 C C . ILE A 1 200 ? 37.344 -12.442 -51.863 1.00 61.66 200 ILE A C 1
ATOM 1554 O O . ILE A 1 200 ? 37.167 -11.807 -52.901 1.00 61.66 200 ILE A O 1
ATOM 1558 N N . SER A 1 201 ? 38.327 -13.344 -51.765 1.00 62.72 201 SER A N 1
ATOM 1559 C CA . SER A 1 201 ? 39.281 -13.639 -52.843 1.00 62.72 201 SER A CA 1
ATOM 1560 C C . SER A 1 201 ? 38.589 -14.107 -54.133 1.00 62.72 201 SER A C 1
ATOM 1562 O O . SER A 1 201 ? 39.164 -13.992 -55.212 1.00 62.72 201 SER A O 1
ATOM 1564 N N . ARG A 1 202 ? 37.345 -14.605 -54.037 1.00 59.72 202 ARG A N 1
ATOM 1565 C CA . ARG A 1 202 ? 36.541 -15.093 -55.171 1.00 59.72 202 ARG A CA 1
ATOM 1566 C C . ARG A 1 202 ? 35.459 -14.126 -55.662 1.00 59.72 202 ARG A C 1
ATOM 1568 O O . ARG A 1 202 ? 34.830 -14.406 -56.678 1.00 59.72 202 ARG A O 1
ATOM 1575 N N . ILE A 1 203 ? 35.224 -13.002 -54.981 1.00 63.06 203 ILE A N 1
ATOM 1576 C CA . ILE A 1 203 ? 34.146 -12.068 -55.341 1.00 63.06 203 ILE A CA 1
ATOM 1577 C C . ILE A 1 203 ? 34.743 -10.887 -56.114 1.00 63.06 203 ILE A C 1
ATOM 1579 O O . ILE A 1 203 ? 35.397 -10.009 -55.551 1.00 63.06 203 ILE A O 1
ATOM 1583 N N . LYS A 1 204 ? 34.515 -10.858 -57.432 1.00 63.47 204 LYS A N 1
ATOM 1584 C CA . LYS A 1 204 ? 34.945 -9.773 -58.325 1.00 63.47 204 LYS A CA 1
ATOM 1585 C C . LYS A 1 204 ? 34.044 -8.551 -58.112 1.00 63.47 204 LYS A C 1
ATOM 1587 O O . LYS A 1 204 ? 33.022 -8.410 -58.769 1.00 63.47 204 LYS A O 1
ATOM 1592 N N . LEU A 1 205 ? 34.415 -7.690 -57.164 1.00 65.06 205 LEU A N 1
ATOM 1593 C CA . LEU A 1 205 ? 33.574 -6.573 -56.713 1.00 65.06 205 LEU A CA 1
ATOM 1594 C C . LEU A 1 205 ? 33.355 -5.479 -57.775 1.00 65.06 205 LEU A C 1
ATOM 1596 O O . LEU A 1 205 ? 32.397 -4.722 -57.677 1.00 65.06 205 LEU A O 1
ATOM 1600 N N . ILE A 1 206 ? 34.251 -5.357 -58.759 1.00 68.81 206 ILE A N 1
ATOM 1601 C CA . ILE A 1 206 ? 34.187 -4.309 -59.783 1.00 68.81 206 ILE A CA 1
ATOM 1602 C C . ILE A 1 206 ? 34.632 -4.893 -61.130 1.00 68.81 206 ILE A C 1
ATOM 1604 O O . ILE A 1 206 ? 35.772 -5.335 -61.290 1.00 68.81 206 ILE A O 1
ATOM 1608 N N . THR A 1 207 ? 33.743 -4.877 -62.122 1.00 65.12 207 THR A N 1
ATOM 1609 C CA . THR A 1 207 ? 34.113 -4.906 -63.542 1.00 65.12 207 THR A CA 1
ATOM 1610 C C . THR A 1 207 ? 34.315 -3.463 -63.984 1.00 65.12 207 THR A C 1
ATOM 1612 O O . THR A 1 207 ? 33.353 -2.731 -64.192 1.00 65.12 207 THR A O 1
ATOM 1615 N N . VAL A 1 208 ? 35.574 -3.021 -64.047 1.00 66.62 208 VAL A N 1
ATOM 1616 C CA . VAL A 1 208 ? 35.919 -1.691 -64.566 1.00 66.62 208 VAL A CA 1
ATOM 1617 C C . VAL A 1 208 ? 35.665 -1.715 -66.069 1.00 66.62 208 VAL A C 1
ATOM 1619 O O . VAL A 1 208 ? 36.480 -2.247 -66.817 1.00 66.62 208 VAL A O 1
ATOM 1622 N N . ASP A 1 209 ? 34.518 -1.192 -66.493 1.00 63.69 209 ASP A N 1
ATOM 1623 C CA . ASP A 1 209 ? 34.083 -1.252 -67.893 1.00 63.69 209 ASP A CA 1
ATOM 1624 C C . ASP A 1 209 ? 34.963 -0.371 -68.796 1.00 63.69 209 ASP A C 1
ATOM 1626 O O . ASP A 1 209 ? 35.292 -0.736 -69.924 1.00 63.69 209 ASP A O 1
ATOM 1630 N N . ARG A 1 210 ? 35.439 0.767 -68.270 1.00 65.88 210 ARG A N 1
ATOM 1631 C CA . ARG A 1 210 ? 36.492 1.595 -68.876 1.00 65.88 210 ARG A CA 1
ATOM 1632 C C . ARG A 1 210 ? 37.344 2.244 -67.794 1.00 65.88 210 ARG A C 1
ATOM 1634 O O . ARG A 1 210 ? 36.818 2.833 -66.853 1.00 65.88 210 ARG A O 1
ATOM 1641 N N . GLN A 1 211 ? 38.665 2.141 -67.927 1.00 67.50 211 GLN A N 1
ATOM 1642 C CA . GLN A 1 211 ? 39.587 2.920 -67.098 1.00 67.50 211 GLN A CA 1
ATOM 1643 C C . GLN A 1 211 ? 39.400 4.406 -67.425 1.00 67.50 211 GLN A C 1
ATOM 1645 O O . GLN A 1 211 ? 39.150 4.753 -68.581 1.00 67.50 211 GLN A O 1
ATOM 1650 N N . ALA A 1 212 ? 39.481 5.275 -66.416 1.00 64.88 212 ALA A N 1
ATOM 1651 C CA . ALA A 1 212 ? 39.354 6.715 -66.605 1.00 64.88 212 ALA A CA 1
ATOM 1652 C C . ALA A 1 212 ? 40.424 7.203 -67.598 1.00 64.88 212 ALA A C 1
ATOM 1654 O O . ALA A 1 212 ? 41.610 7.228 -67.277 1.00 64.88 212 ALA A O 1
ATOM 1655 N N . LEU A 1 213 ? 40.002 7.557 -68.814 1.00 70.44 213 LEU A N 1
ATOM 1656 C CA . LE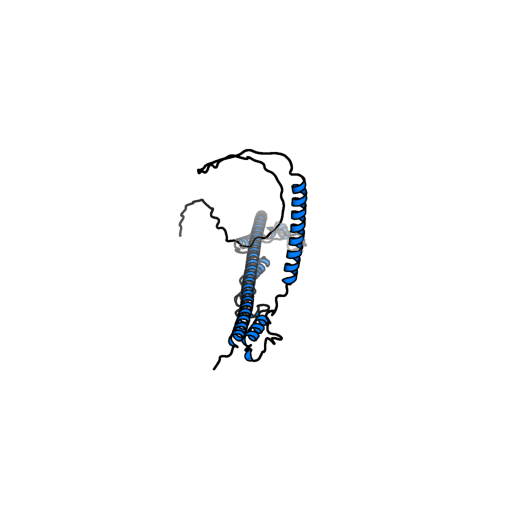U A 1 213 ? 40.861 8.195 -69.803 1.00 70.44 213 LEU A CA 1
ATOM 1657 C C . LEU A 1 213 ? 40.903 9.685 -69.486 1.00 70.44 213 LEU A C 1
ATOM 1659 O O . LEU A 1 213 ? 39.866 10.350 -69.444 1.00 70.44 213 LEU A O 1
ATOM 1663 N N . THR A 1 214 ? 42.102 10.206 -69.252 1.00 64.94 214 THR A N 1
ATOM 1664 C CA . THR A 1 214 ? 42.312 11.647 -69.177 1.00 64.94 214 THR A CA 1
ATOM 1665 C C . THR A 1 214 ? 41.985 12.263 -70.544 1.00 64.94 214 THR A C 1
ATOM 1667 O O . THR A 1 214 ? 42.355 11.698 -71.576 1.00 64.94 214 THR A O 1
ATOM 1670 N N . PRO A 1 215 ? 41.246 13.385 -70.594 1.00 69.81 215 PRO A N 1
ATOM 1671 C CA . PRO A 1 215 ? 40.838 13.989 -71.856 1.00 69.81 215 PRO A CA 1
ATOM 1672 C C . PRO A 1 215 ? 42.076 14.418 -72.655 1.00 69.81 215 PRO A C 1
ATOM 1674 O O . PRO A 1 215 ? 42.867 15.238 -72.198 1.00 69.81 215 PRO A O 1
ATOM 1677 N N . ILE A 1 216 ? 42.248 13.841 -73.849 1.00 70.25 216 ILE A N 1
ATOM 1678 C CA . ILE A 1 216 ? 43.442 14.017 -74.701 1.00 70.25 216 ILE A CA 1
ATOM 1679 C C . ILE A 1 216 ? 43.495 15.424 -75.326 1.00 70.25 216 ILE A C 1
ATOM 1681 O O . ILE A 1 216 ? 44.557 15.882 -75.741 1.00 70.25 216 ILE A O 1
ATOM 1685 N N . ALA A 1 217 ? 42.374 16.148 -75.359 1.00 73.38 217 ALA A N 1
ATOM 1686 C CA . ALA A 1 217 ? 42.317 17.517 -75.857 1.00 73.38 217 ALA A CA 1
ATOM 1687 C C . ALA A 1 217 ? 41.444 18.409 -74.954 1.00 73.38 217 ALA A C 1
ATOM 1689 O O . ALA A 1 217 ? 40.398 17.949 -74.485 1.00 73.38 217 ALA A O 1
ATOM 1690 N N . PRO A 1 218 ? 41.838 19.680 -74.724 1.00 72.56 218 PRO A N 1
ATOM 1691 C CA . PRO A 1 218 ? 41.019 20.656 -74.009 1.00 72.56 218 PRO A CA 1
ATOM 1692 C C . PRO A 1 218 ? 39.678 20.877 -74.716 1.00 72.56 218 PRO A C 1
ATOM 1694 O O . PRO A 1 218 ? 39.640 21.113 -75.924 1.00 72.56 218 PRO A O 1
ATOM 1697 N N . VAL A 1 219 ? 38.583 20.832 -73.958 1.00 73.00 219 VAL A N 1
ATOM 1698 C CA . VAL A 1 219 ? 37.205 20.910 -74.476 1.00 73.00 219 VAL A CA 1
ATOM 1699 C C . VAL A 1 219 ? 36.732 22.368 -74.642 1.00 73.00 219 VAL A C 1
ATOM 1701 O O . VAL A 1 219 ? 35.551 22.590 -74.825 1.00 73.00 219 VAL A O 1
ATOM 1704 N N . GLU A 1 220 ? 37.627 23.373 -74.634 1.00 62.88 220 GLU A N 1
ATOM 1705 C CA . GLU A 1 220 ? 37.303 24.807 -74.832 1.00 62.88 220 GLU A CA 1
ATOM 1706 C C . GLU A 1 220 ? 38.568 25.708 -74.929 1.00 62.88 220 GLU A C 1
ATOM 1708 O O . GLU A 1 220 ? 39.643 25.289 -74.493 1.00 62.88 220 GLU A O 1
ATOM 1713 N N . PRO A 1 221 ? 38.467 26.986 -75.372 1.00 66.56 221 PRO A N 1
ATOM 1714 C CA . PRO A 1 221 ? 37.915 27.481 -76.633 1.00 66.56 221 PRO A CA 1
ATOM 1715 C C . PRO A 1 221 ? 39.015 27.666 -77.712 1.00 66.56 221 PRO A C 1
ATOM 1717 O O . PRO A 1 221 ? 40.218 27.710 -77.443 1.00 66.56 221 PRO A O 1
ATOM 1720 N N . ARG A 1 222 ? 38.609 27.775 -78.986 1.00 80.00 222 ARG A N 1
ATOM 1721 C CA . ARG A 1 222 ? 39.516 27.789 -80.153 1.00 80.00 222 ARG A CA 1
ATOM 1722 C C . ARG A 1 222 ? 40.396 29.047 -80.169 1.00 80.00 222 ARG A C 1
ATOM 1724 O O . ARG A 1 222 ? 39.914 30.130 -80.490 1.00 80.00 222 ARG A O 1
ATOM 1731 N N . LYS A 1 223 ? 41.703 28.893 -79.919 1.00 79.75 223 LYS A N 1
ATOM 1732 C CA . LYS A 1 223 ? 42.701 29.990 -79.892 1.00 79.75 223 LYS A CA 1
ATOM 1733 C C . LYS A 1 223 ? 42.657 30.898 -81.131 1.00 79.75 223 LYS A C 1
ATOM 1735 O O . LYS A 1 223 ? 42.835 32.106 -81.014 1.00 79.75 223 LYS A O 1
ATOM 1740 N N . GLY A 1 224 ? 42.353 30.333 -82.303 1.00 81.56 224 GLY A N 1
ATOM 1741 C CA . GLY A 1 224 ? 42.188 31.102 -83.542 1.00 81.56 224 GLY A CA 1
ATOM 1742 C C . GLY A 1 224 ? 41.013 32.086 -83.506 1.00 81.56 224 GLY A C 1
ATOM 1743 O O . GLY A 1 224 ? 41.120 33.186 -84.033 1.00 81.56 224 GLY A O 1
ATOM 1744 N N . MET A 1 225 ? 39.919 31.736 -82.827 1.00 82.62 225 MET A N 1
ATOM 1745 C CA . MET A 1 225 ? 38.746 32.607 -82.716 1.00 82.62 225 MET A CA 1
ATOM 1746 C C . MET A 1 225 ? 39.038 33.837 -81.845 1.00 82.62 225 MET A C 1
ATOM 1748 O O . MET A 1 225 ? 38.587 34.936 -82.151 1.00 82.62 225 MET A O 1
ATOM 1752 N N . ILE A 1 226 ? 39.860 33.668 -80.805 1.00 87.19 226 ILE A N 1
ATOM 1753 C CA . ILE A 1 226 ? 40.309 34.765 -79.935 1.00 87.19 226 ILE A CA 1
ATOM 1754 C C . ILE A 1 226 ? 41.244 35.713 -80.703 1.00 87.19 226 ILE A C 1
ATOM 1756 O O . ILE A 1 226 ? 41.092 36.929 -80.619 1.00 87.19 226 ILE A O 1
ATOM 1760 N N . MET A 1 227 ? 42.165 35.163 -81.501 1.00 87.31 227 MET A N 1
ATOM 1761 C CA . MET A 1 227 ? 43.067 35.944 -82.362 1.00 87.31 227 MET A CA 1
ATOM 1762 C C . MET A 1 227 ? 42.316 36.746 -83.435 1.00 87.31 227 MET A C 1
ATOM 1764 O O . MET A 1 227 ? 42.676 37.882 -83.724 1.00 87.31 227 MET A O 1
ATOM 1768 N N . ALA A 1 228 ? 41.257 36.183 -84.021 1.00 88.19 228 ALA A N 1
ATOM 1769 C CA . ALA A 1 228 ? 40.447 36.900 -85.005 1.00 88.19 228 ALA A CA 1
ATOM 1770 C C . ALA A 1 228 ? 39.705 38.094 -84.376 1.00 88.19 228 ALA A C 1
ATOM 1772 O O . ALA A 1 228 ? 39.682 39.183 -84.951 1.00 88.19 228 ALA A O 1
ATOM 1773 N N . LEU A 1 229 ? 39.146 37.910 -83.174 1.00 90.12 229 LEU A N 1
ATOM 1774 C CA . LEU A 1 229 ? 38.450 38.970 -82.439 1.00 90.12 229 LEU A CA 1
ATOM 1775 C C . LEU A 1 229 ? 39.377 40.127 -82.047 1.00 90.12 229 LEU A C 1
ATOM 1777 O O . LEU A 1 229 ? 38.975 41.285 -82.158 1.00 90.12 229 LEU A O 1
ATOM 1781 N N . SER A 1 230 ? 40.614 39.844 -81.627 1.00 91.06 230 SER A N 1
ATOM 1782 C CA . SER A 1 230 ? 41.563 40.895 -81.238 1.00 91.06 230 SER A CA 1
ATOM 1783 C C . SER A 1 230 ? 42.003 41.757 -82.424 1.00 91.06 230 SER A C 1
ATOM 1785 O O . SER A 1 230 ? 42.060 42.980 -82.298 1.00 91.06 230 SER A O 1
ATOM 1787 N N . ILE A 1 231 ? 42.248 41.147 -83.589 1.00 93.25 231 ILE A N 1
ATOM 1788 C CA . ILE A 1 231 ? 42.591 41.870 -84.823 1.00 93.25 231 ILE A CA 1
ATOM 1789 C C . ILE A 1 231 ? 41.432 42.773 -85.254 1.00 93.25 231 ILE A C 1
ATOM 1791 O O . ILE A 1 231 ? 41.651 43.942 -85.574 1.00 93.25 231 ILE A O 1
ATOM 1795 N N . LEU A 1 232 ? 40.201 42.252 -85.222 1.00 93.75 232 LEU A N 1
ATOM 1796 C CA . LEU A 1 232 ? 39.009 43.009 -85.601 1.00 93.75 232 LEU A CA 1
ATOM 1797 C C . LEU A 1 232 ? 38.827 44.253 -84.713 1.00 93.75 232 LEU A C 1
ATOM 1799 O O . LEU A 1 232 ? 38.630 45.356 -85.224 1.00 93.75 232 LEU A O 1
ATOM 1803 N N . LEU A 1 233 ? 38.952 44.087 -83.390 1.00 93.56 233 LEU A N 1
ATOM 1804 C CA . LEU A 1 233 ? 38.866 45.197 -82.437 1.00 93.56 233 LEU A CA 1
ATOM 1805 C C . LEU A 1 233 ? 40.010 46.208 -82.602 1.00 93.56 233 LEU A C 1
ATOM 1807 O O . LEU A 1 233 ? 39.774 47.414 -82.532 1.00 93.56 233 LEU A O 1
ATOM 1811 N N . GLY A 1 234 ? 41.239 45.739 -82.839 1.00 94.56 234 GLY A N 1
ATOM 1812 C CA . GLY A 1 234 ? 42.401 46.609 -83.036 1.00 94.56 234 GLY A CA 1
ATOM 1813 C C . GLY A 1 234 ? 42.278 47.487 -84.282 1.00 94.56 234 GLY A C 1
ATOM 1814 O O . GLY A 1 234 ? 42.580 48.680 -84.230 1.00 94.56 234 GLY A O 1
ATOM 1815 N N . LEU A 1 235 ? 41.771 46.927 -85.385 1.00 92.56 235 LEU A N 1
ATOM 1816 C CA . LEU A 1 235 ? 41.544 47.667 -86.629 1.00 92.56 235 LEU A CA 1
ATOM 1817 C C . LEU A 1 235 ? 40.448 48.728 -86.442 1.00 92.56 235 LEU A C 1
ATOM 1819 O O . LEU A 1 235 ? 40.635 49.884 -86.827 1.00 92.56 235 LEU A O 1
ATOM 1823 N N . ALA A 1 236 ? 39.346 48.369 -85.774 1.00 92.44 236 ALA A N 1
ATOM 1824 C CA . ALA A 1 236 ? 38.271 49.309 -85.461 1.00 92.44 236 ALA A CA 1
ATOM 1825 C 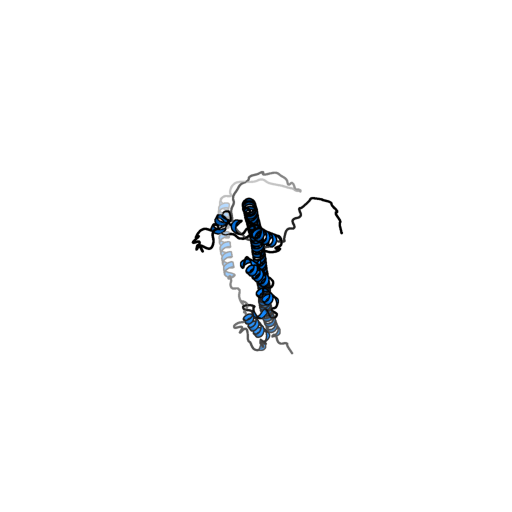C . ALA A 1 236 ? 38.773 50.505 -84.628 1.00 92.44 236 ALA A C 1
ATOM 1827 O O . ALA A 1 236 ? 38.520 51.655 -84.987 1.00 92.44 236 ALA A O 1
ATOM 1828 N N . LEU A 1 237 ? 39.546 50.255 -83.564 1.00 92.75 237 LEU A N 1
ATOM 1829 C CA . LEU A 1 237 ? 40.141 51.316 -82.740 1.00 92.75 237 LEU A CA 1
ATOM 1830 C C . LEU A 1 237 ? 41.160 52.172 -83.511 1.00 92.75 237 LEU A C 1
ATOM 1832 O O . LEU A 1 237 ? 41.189 53.393 -83.343 1.00 92.75 237 LEU A O 1
ATOM 1836 N N . GLY A 1 238 ? 41.968 51.562 -84.383 1.00 93.12 238 GLY A N 1
ATOM 1837 C CA . GLY A 1 238 ? 42.939 52.277 -85.216 1.00 93.12 238 GLY A CA 1
ATOM 1838 C C . GLY A 1 238 ? 42.285 53.260 -86.192 1.00 93.12 238 GLY A C 1
ATOM 1839 O O . GLY A 1 238 ? 42.745 54.397 -86.322 1.00 93.12 238 GLY A O 1
ATOM 1840 N N . LEU A 1 239 ? 41.175 52.864 -86.824 1.00 89.44 239 LEU A N 1
ATOM 1841 C CA . LEU A 1 239 ? 40.401 53.745 -87.705 1.00 89.44 239 LEU A CA 1
ATOM 1842 C C . LEU A 1 239 ? 39.807 54.934 -86.943 1.00 89.44 239 LEU A C 1
ATOM 1844 O O . LEU A 1 239 ? 39.898 56.068 -87.413 1.00 89.44 239 LEU A O 1
ATOM 1848 N N . ILE A 1 240 ? 39.256 54.695 -85.749 1.00 88.69 240 ILE A N 1
ATOM 1849 C CA . ILE A 1 240 ? 38.696 55.757 -84.901 1.00 88.69 240 ILE A CA 1
ATOM 1850 C C . ILE A 1 240 ? 39.774 56.801 -84.563 1.00 88.69 240 ILE A C 1
ATOM 1852 O O . ILE A 1 240 ? 39.550 58.001 -84.732 1.00 88.69 240 ILE A O 1
ATOM 1856 N N . LEU A 1 241 ? 40.972 56.366 -84.155 1.00 87.69 241 LEU A N 1
ATOM 1857 C CA . LEU A 1 241 ? 42.091 57.269 -83.851 1.00 87.69 241 LEU A CA 1
ATOM 1858 C C . LEU A 1 241 ? 42.576 58.055 -85.080 1.00 87.69 241 LEU A C 1
ATOM 1860 O O . LEU A 1 241 ? 42.883 59.245 -84.963 1.00 87.69 241 LEU A O 1
ATOM 1864 N N . ALA A 1 242 ? 42.621 57.426 -86.257 1.00 86.94 242 ALA A N 1
ATOM 1865 C CA . ALA A 1 242 ? 43.001 58.096 -87.501 1.00 86.94 242 ALA A CA 1
ATOM 1866 C C . ALA A 1 242 ? 42.018 59.221 -87.870 1.00 86.94 242 ALA A C 1
ATOM 1868 O O . ALA A 1 242 ? 42.448 60.326 -88.213 1.00 86.94 242 ALA A O 1
ATOM 1869 N N . PHE A 1 243 ? 40.712 58.982 -87.718 1.00 84.56 243 PHE A N 1
ATOM 1870 C CA . PHE A 1 243 ? 39.677 59.998 -87.932 1.00 84.56 243 PHE A CA 1
ATOM 1871 C C . PHE A 1 243 ? 39.789 61.170 -86.949 1.00 84.56 243 PHE A C 1
ATOM 1873 O O . PHE A 1 243 ? 39.732 62.327 -87.369 1.00 84.56 243 PHE A O 1
ATOM 1880 N N . ILE A 1 244 ? 40.019 60.900 -85.658 1.00 84.62 244 ILE A N 1
ATOM 1881 C CA . ILE A 1 244 ? 40.222 61.953 -84.646 1.00 84.62 244 ILE A CA 1
ATOM 1882 C C . ILE A 1 244 ? 41.448 62.813 -84.995 1.00 84.62 244 ILE A C 1
ATOM 1884 O O . ILE A 1 244 ? 41.403 64.046 -84.910 1.00 84.62 244 ILE A O 1
ATOM 1888 N N . ARG A 1 245 ? 42.550 62.187 -85.427 1.00 82.56 245 ARG A N 1
ATOM 1889 C CA . ARG A 1 245 ? 43.770 62.904 -85.824 1.00 82.56 245 ARG A CA 1
ATOM 1890 C C . ARG A 1 245 ? 43.558 63.754 -87.081 1.00 82.56 245 ARG A C 1
ATOM 1892 O O . ARG A 1 245 ? 44.064 64.870 -87.145 1.00 82.56 245 ARG A O 1
ATOM 1899 N N . HIS A 1 246 ? 42.787 63.265 -88.051 1.00 81.38 246 HIS A N 1
ATOM 1900 C CA . HIS A 1 246 ? 42.436 64.030 -89.248 1.00 81.38 246 HIS A CA 1
ATOM 1901 C C . HIS A 1 246 ? 41.580 65.261 -88.904 1.00 81.38 246 HIS A C 1
ATOM 1903 O O . HIS A 1 246 ? 41.882 66.366 -89.348 1.00 81.38 246 HIS A O 1
ATOM 1909 N N . LEU A 1 247 ? 40.560 65.104 -88.053 1.00 73.50 247 LEU A N 1
ATOM 1910 C CA . LEU A 1 247 ? 39.683 66.209 -87.639 1.00 73.50 247 LEU A CA 1
ATOM 1911 C C . LEU A 1 247 ? 40.416 67.280 -86.812 1.00 73.50 247 LEU A C 1
ATOM 1913 O O . LEU A 1 247 ? 40.165 68.470 -86.978 1.00 73.50 247 LEU A O 1
ATOM 1917 N N . THR A 1 248 ? 41.367 66.883 -85.964 1.00 71.25 248 THR A N 1
ATOM 1918 C CA . THR A 1 248 ? 42.190 67.829 -85.183 1.00 71.25 248 THR A CA 1
ATOM 1919 C C . THR A 1 248 ? 43.321 68.473 -85.998 1.00 71.25 248 THR A C 1
ATOM 1921 O O . THR A 1 248 ? 43.764 69.570 -85.658 1.00 71.25 248 THR A O 1
ATOM 1924 N N . GLY A 1 249 ? 43.767 67.840 -87.090 1.00 61.50 249 GLY A N 1
ATOM 1925 C CA . GLY A 1 249 ? 44.765 68.383 -88.021 1.00 61.50 249 GLY A CA 1
ATOM 1926 C C . GLY A 1 249 ? 44.238 69.498 -88.933 1.00 61.50 249 GLY A C 1
ATOM 1927 O O . GLY A 1 249 ? 44.999 70.390 -89.293 1.00 61.50 249 GLY A O 1
ATOM 1928 N N . VAL A 1 250 ? 42.939 69.502 -89.246 1.00 61.50 250 VAL A N 1
ATOM 1929 C CA . VAL A 1 250 ? 42.297 70.520 -90.106 1.00 61.50 250 VAL A CA 1
ATOM 1930 C C . VAL A 1 250 ? 42.013 71.843 -89.362 1.00 61.50 250 VAL A C 1
ATOM 1932 O O . VAL A 1 250 ? 41.816 72.873 -89.998 1.00 61.50 250 VAL A O 1
ATOM 1935 N N . HIS A 1 251 ? 42.098 71.872 -88.025 1.00 56.31 251 HIS A N 1
ATOM 1936 C CA . HIS A 1 251 ? 41.858 73.071 -87.199 1.00 56.31 251 HIS A CA 1
ATOM 1937 C C . HIS A 1 251 ? 43.099 73.621 -86.466 1.00 56.31 251 HIS A C 1
ATOM 1939 O O . HIS A 1 251 ? 42.974 74.273 -85.430 1.00 56.31 251 HIS A O 1
ATOM 1945 N N . ARG A 1 252 ? 44.316 73.415 -86.991 1.00 54.12 252 ARG A N 1
ATOM 1946 C CA . ARG A 1 252 ? 45.534 74.052 -86.451 1.00 54.12 252 ARG A CA 1
ATOM 1947 C C . ARG A 1 252 ? 46.198 74.990 -87.453 1.00 54.12 252 ARG A C 1
ATOM 1949 O O . ARG A 1 252 ? 47.242 74.689 -88.018 1.00 54.12 252 ARG A O 1
ATOM 1956 N N . SER A 1 253 ? 45.634 76.184 -87.569 1.00 43.56 253 SER A N 1
ATOM 1957 C CA . SER A 1 253 ? 46.358 77.369 -88.023 1.00 43.56 253 SER A CA 1
ATOM 1958 C C . SER A 1 253 ? 45.899 78.580 -87.220 1.00 43.56 253 SER A C 1
ATOM 1960 O O . SER A 1 253 ? 44.940 79.241 -87.600 1.00 43.56 253 SER A O 1
ATOM 1962 N N . ALA A 1 254 ? 46.585 78.854 -86.108 1.00 46.88 254 ALA A N 1
ATOM 1963 C CA . ALA A 1 254 ? 46.915 80.214 -85.684 1.00 46.88 254 ALA A CA 1
ATOM 1964 C C . ALA A 1 254 ? 47.921 80.196 -84.513 1.00 46.88 254 ALA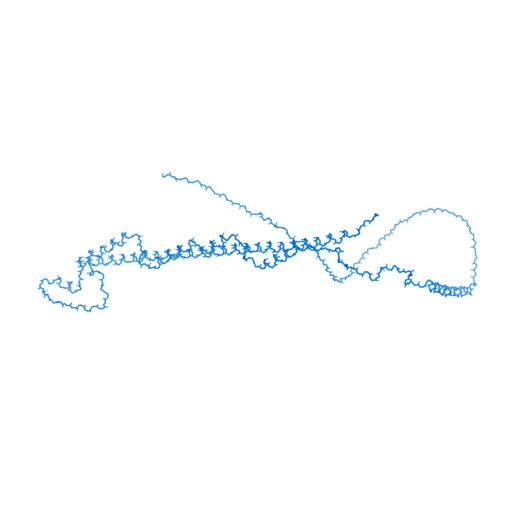 A C 1
ATOM 1966 O O . ALA A 1 254 ? 47.593 79.773 -83.412 1.00 46.88 254 ALA A O 1
ATOM 1967 N N . VAL A 1 255 ? 49.119 80.717 -84.816 1.00 46.03 255 VAL A N 1
ATOM 1968 C CA . VAL A 1 255 ? 49.871 81.712 -84.019 1.00 46.03 255 VAL A CA 1
ATOM 1969 C C . VAL A 1 255 ? 50.592 81.196 -82.752 1.00 46.03 255 VAL A C 1
ATOM 1971 O O . VAL A 1 255 ? 49.967 80.836 -81.767 1.00 46.03 255 VAL A O 1
ATOM 1974 N N . LEU A 1 256 ? 51.910 80.923 -82.853 1.00 43.41 256 LEU A N 1
ATOM 1975 C CA . LEU A 1 256 ? 53.092 81.770 -82.509 1.00 43.41 256 LEU A CA 1
ATOM 1976 C C . LEU A 1 256 ? 53.260 82.005 -80.990 1.00 43.41 256 LEU A C 1
ATOM 1978 O O . LEU A 1 256 ? 52.280 82.246 -80.312 1.00 43.41 256 LEU A O 1
ATOM 1982 N N . ARG A 1 257 ? 54.436 82.109 -80.359 1.00 39.97 257 ARG A N 1
ATOM 1983 C CA . ARG A 1 257 ? 55.878 81.904 -80.626 1.00 39.97 257 ARG A CA 1
ATOM 1984 C C . ARG A 1 257 ? 56.565 82.632 -79.453 1.00 39.97 257 ARG A C 1
ATOM 1986 O O . ARG A 1 257 ? 56.328 83.824 -79.352 1.00 39.97 257 ARG A O 1
ATOM 1993 N N . SER A 1 258 ? 57.404 81.970 -78.647 1.00 46.53 258 SER A N 1
ATOM 1994 C CA . SER A 1 258 ? 58.560 82.541 -77.895 1.00 46.53 258 SER A CA 1
ATOM 1995 C C . SER A 1 258 ? 58.959 81.568 -76.768 1.00 46.53 258 SER A C 1
ATOM 1997 O O . SER A 1 258 ? 58.189 81.368 -75.839 1.00 46.53 258 SER A O 1
ATOM 1999 N N . THR A 1 259 ? 59.965 80.708 -76.958 1.00 45.69 259 THR A N 1
ATOM 2000 C CA . THR A 1 259 ? 61.411 80.886 -76.658 1.00 45.69 259 THR A CA 1
ATOM 2001 C C . THR A 1 259 ? 61.797 80.679 -75.187 1.00 45.69 259 THR A C 1
ATOM 2003 O O . THR A 1 259 ? 61.437 81.502 -74.360 1.00 45.69 259 THR A O 1
ATOM 2006 N N . THR A 1 260 ? 62.614 79.625 -74.974 1.00 41.31 260 THR A N 1
ATOM 2007 C CA . THR A 1 260 ? 63.868 79.547 -74.167 1.00 41.31 260 THR A CA 1
ATOM 2008 C C . THR A 1 260 ? 63.773 79.881 -72.665 1.00 41.31 260 THR A C 1
ATOM 2010 O O . THR A 1 260 ? 63.162 80.867 -72.308 1.00 41.31 260 THR A O 1
ATOM 2013 N N . MET A 1 261 ? 64.420 79.226 -71.697 1.00 38.78 261 MET A N 1
ATOM 2014 C CA . MET A 1 261 ? 65.606 78.363 -71.645 1.00 38.78 261 MET A CA 1
ATOM 2015 C C . MET A 1 261 ? 65.848 78.007 -70.152 1.00 38.78 261 MET A C 1
ATOM 2017 O O . MET A 1 261 ? 65.524 78.819 -69.296 1.00 38.78 261 MET A O 1
ATOM 2021 N N . PHE A 1 262 ? 66.548 76.892 -69.904 1.00 38.62 262 PHE A N 1
ATOM 2022 C CA . PHE A 1 262 ? 67.466 76.609 -68.776 1.00 38.62 262 PHE A CA 1
ATOM 2023 C C . PHE A 1 262 ? 66.987 76.353 -67.321 1.00 38.62 262 PHE A C 1
ATOM 2025 O O . PHE A 1 262 ? 66.382 77.214 -66.703 1.00 38.62 262 PHE A O 1
ATOM 2032 N N . TYR A 1 263 ? 67.474 75.190 -66.817 1.00 43.81 263 TYR A N 1
ATOM 2033 C CA . TYR A 1 263 ? 67.953 74.795 -65.461 1.00 43.81 263 TYR A CA 1
ATOM 2034 C C . TYR A 1 263 ? 66.993 74.961 -64.263 1.00 43.81 263 TYR A C 1
ATOM 2036 O O . TYR A 1 263 ? 66.310 75.962 -64.156 1.00 43.81 263 TYR A O 1
ATOM 2044 N N . ASP A 1 264 ? 66.930 74.139 -63.216 1.00 37.81 264 ASP A N 1
ATOM 2045 C CA . ASP A 1 264 ? 67.364 72.798 -62.788 1.00 37.81 264 ASP A CA 1
ATOM 2046 C C . ASP A 1 264 ? 66.797 72.660 -61.355 1.00 37.81 264 ASP A C 1
ATOM 2048 O O . ASP A 1 264 ? 66.511 73.657 -60.690 1.00 37.81 264 ASP A O 1
ATOM 2052 N N . SER A 1 265 ? 66.765 71.428 -60.863 1.00 44.09 265 SER A N 1
ATOM 2053 C CA . SER A 1 265 ? 66.951 71.045 -59.465 1.00 44.09 265 SER A CA 1
ATOM 2054 C C . SER A 1 265 ? 65.766 71.016 -58.493 1.00 44.09 265 SER A C 1
ATOM 2056 O O . SER A 1 265 ? 64.920 71.900 -58.402 1.00 44.09 265 SER A O 1
ATOM 2058 N N . SER A 1 266 ? 65.895 69.997 -57.641 1.00 35.19 266 SER A N 1
ATOM 2059 C CA . SER A 1 266 ? 65.489 69.921 -56.236 1.00 35.19 266 SER A CA 1
ATOM 2060 C C . SER A 1 266 ? 64.100 69.352 -55.908 1.00 35.19 266 SER A C 1
ATOM 2062 O O . SER A 1 266 ? 63.055 69.948 -56.123 1.00 35.19 266 SER A O 1
ATOM 2064 N N . LEU A 1 267 ? 64.154 68.126 -55.369 1.00 42.97 267 LEU A N 1
ATOM 2065 C CA . LEU A 1 267 ? 63.797 67.808 -53.982 1.00 42.97 267 LEU A CA 1
ATOM 2066 C C . LEU A 1 267 ? 62.566 68.523 -53.397 1.00 42.97 267 LEU A C 1
ATOM 2068 O O . LEU A 1 267 ? 62.612 69.702 -53.071 1.00 42.97 267 LEU A O 1
ATOM 2072 N N . ASN A 1 268 ? 61.582 67.708 -53.031 1.00 39.19 268 ASN A N 1
ATOM 2073 C CA . ASN A 1 268 ? 61.248 67.394 -51.637 1.00 39.19 268 ASN A CA 1
ATOM 2074 C C . ASN A 1 268 ? 59.741 67.355 -51.371 1.00 39.19 268 ASN A C 1
ATOM 2076 O O . ASN A 1 268 ? 58.933 68.089 -51.932 1.00 39.19 268 ASN A O 1
ATOM 2080 N N . GLU A 1 269 ? 59.440 66.431 -50.476 1.00 40.53 269 GLU A N 1
ATOM 2081 C CA . GLU A 1 269 ? 58.182 66.080 -49.856 1.00 40.53 269 GLU A CA 1
ATOM 2082 C C . GLU A 1 269 ? 57.408 67.243 -49.228 1.00 40.53 269 GLU A C 1
ATOM 2084 O O . GLU A 1 269 ? 57.962 68.276 -48.858 1.00 40.53 269 GLU A O 1
ATOM 2089 N N . GLY A 1 270 ? 56.114 67.006 -49.002 1.00 37.12 270 GLY A N 1
ATOM 2090 C CA . GLY A 1 270 ? 55.296 67.879 -48.170 1.00 37.12 270 GLY A CA 1
ATOM 2091 C C . GLY A 1 270 ? 53.831 67.482 -48.159 1.00 37.12 270 GLY A C 1
ATOM 2092 O O . GLY A 1 270 ? 52.998 68.140 -48.770 1.00 37.12 270 GLY A O 1
ATOM 2093 N N . ALA A 1 271 ? 53.532 66.379 -47.479 1.00 35.78 271 ALA A N 1
ATOM 2094 C CA . ALA A 1 271 ? 52.186 65.983 -47.096 1.00 35.78 271 ALA A CA 1
ATOM 2095 C C . ALA A 1 271 ? 51.592 66.896 -46.004 1.00 35.78 271 ALA A C 1
ATOM 2097 O O . ALA A 1 271 ? 52.337 67.496 -45.234 1.00 35.78 271 ALA A O 1
ATOM 2098 N N . LEU A 1 272 ? 50.254 66.838 -45.905 1.00 36.53 272 LEU A N 1
ATOM 2099 C CA . LEU A 1 272 ? 49.353 67.020 -44.743 1.00 36.53 272 LEU A CA 1
ATOM 2100 C C . LEU A 1 272 ? 48.317 68.128 -44.935 1.00 36.53 272 LEU A C 1
ATOM 2102 O O . LEU A 1 272 ? 48.619 69.313 -44.919 1.00 36.53 272 LEU A O 1
ATOM 2106 N N . GLY A 1 273 ? 47.065 67.718 -45.138 1.00 31.62 273 GLY A N 1
ATOM 2107 C CA . GLY A 1 273 ? 46.016 67.829 -44.113 1.00 31.62 273 GLY A CA 1
ATOM 2108 C C . GLY A 1 273 ? 44.888 68.690 -44.710 1.00 31.62 273 GLY A C 1
ATOM 2109 O O . GLY A 1 273 ? 45.164 69.515 -45.567 1.00 31.62 273 GLY A O 1
ATOM 2110 N N . VAL A 1 274 ? 43.600 68.565 -44.410 1.00 39.00 274 VAL A N 1
ATOM 2111 C CA . VAL A 1 274 ? 42.901 68.136 -43.201 1.00 39.00 274 VAL A CA 1
ATOM 2112 C C . VAL A 1 274 ? 41.416 67.910 -43.573 1.00 39.00 274 VAL A C 1
ATOM 2114 O O . VAL A 1 274 ? 40.899 68.560 -44.477 1.00 39.00 274 VAL A O 1
ATOM 2117 N N . ASP A 1 275 ? 40.784 66.998 -42.829 1.00 36.88 275 ASP A N 1
ATOM 2118 C CA . ASP A 1 275 ? 39.360 66.817 -42.490 1.00 36.88 275 ASP A CA 1
ATOM 2119 C C . ASP A 1 275 ? 38.248 66.800 -43.544 1.00 36.88 275 ASP A C 1
ATOM 2121 O O . ASP A 1 275 ? 37.928 67.799 -44.181 1.00 36.88 275 ASP A O 1
ATOM 2125 N N . VAL A 1 276 ? 37.447 65.725 -43.473 1.00 43.44 276 VAL A N 1
ATOM 2126 C CA . VAL A 1 276 ? 35.988 65.844 -43.594 1.00 43.44 276 VAL A CA 1
ATOM 2127 C C . VAL A 1 276 ? 35.289 65.032 -42.502 1.00 43.44 276 VAL A C 1
ATOM 2129 O O . VAL A 1 276 ? 35.441 63.819 -42.365 1.00 43.44 276 VAL A O 1
ATOM 2132 N N . LYS A 1 277 ? 34.493 65.766 -41.728 1.00 42.47 277 LYS A N 1
ATOM 2133 C CA . LYS A 1 277 ? 33.531 65.322 -40.723 1.00 42.47 277 LYS A CA 1
ATOM 2134 C C . LYS A 1 277 ? 32.264 64.761 -41.388 1.00 42.47 277 LYS A C 1
ATOM 2136 O O . LYS A 1 277 ? 31.674 65.421 -42.234 1.00 42.47 277 LYS A O 1
ATOM 2141 N N . SER A 1 278 ? 31.758 63.679 -40.792 1.00 37.34 278 SER A N 1
ATOM 2142 C CA . SER A 1 278 ? 30.338 63.400 -40.484 1.00 37.34 278 SER A CA 1
ATOM 2143 C C . SER A 1 278 ? 29.313 63.032 -41.576 1.00 37.34 278 SER A C 1
ATOM 2145 O O . SER A 1 278 ? 29.311 63.600 -42.658 1.00 37.34 278 SER A O 1
ATOM 2147 N N . LEU A 1 279 ? 28.350 62.198 -41.116 1.00 40.34 279 LEU A N 1
ATOM 2148 C CA . LEU A 1 279 ? 26.999 61.826 -41.618 1.00 40.34 279 LEU A CA 1
ATOM 2149 C C . LEU A 1 279 ? 26.959 60.390 -42.188 1.00 40.34 279 LEU A C 1
ATOM 2151 O O . LEU A 1 279 ? 27.558 60.133 -43.218 1.00 40.34 279 LEU A O 1
ATOM 2155 N N . LYS A 1 280 ? 26.485 59.342 -41.491 1.00 37.75 280 LYS A N 1
ATOM 2156 C CA . LYS A 1 280 ? 25.205 59.023 -40.799 1.00 37.75 280 LYS A CA 1
ATOM 2157 C C . LYS A 1 280 ? 24.068 58.638 -41.769 1.00 37.75 280 LYS A C 1
ATOM 2159 O O . LYS A 1 280 ? 23.762 59.420 -42.658 1.00 37.75 280 LYS A O 1
ATOM 2164 N N . ALA A 1 281 ? 23.403 57.515 -41.435 1.00 35.91 281 ALA A N 1
ATOM 2165 C CA . ALA A 1 281 ? 22.161 56.929 -41.993 1.00 35.91 281 ALA A CA 1
ATOM 2166 C C . ALA A 1 281 ? 22.353 56.090 -43.280 1.00 35.91 281 ALA A C 1
ATOM 2168 O O . ALA A 1 281 ? 23.164 56.458 -44.113 1.00 35.91 281 ALA A O 1
ATOM 2169 N N . ALA A 1 282 ? 21.684 54.962 -43.540 1.00 34.12 282 ALA A N 1
ATOM 2170 C CA . ALA A 1 282 ? 20.659 54.163 -42.863 1.00 34.12 282 ALA A CA 1
ATOM 2171 C C . ALA A 1 282 ? 20.591 52.771 -43.550 1.00 34.12 282 ALA A C 1
ATOM 2173 O O . ALA A 1 282 ? 21.275 52.535 -44.541 1.00 34.12 282 ALA A O 1
ATOM 2174 N N . ASP A 1 283 ? 19.700 51.930 -43.024 1.00 35.31 283 ASP A N 1
ATOM 2175 C CA . ASP A 1 283 ? 19.037 50.774 -43.643 1.00 35.31 283 ASP A CA 1
ATOM 2176 C C . ASP A 1 283 ? 19.587 49.347 -43.442 1.00 35.31 283 ASP A C 1
ATOM 2178 O O . ASP A 1 283 ? 20.675 48.948 -43.842 1.00 35.31 283 ASP A O 1
ATOM 2182 N N . SER A 1 284 ? 18.714 48.590 -42.769 1.00 41.09 284 SER A N 1
ATOM 2183 C CA . SER A 1 284 ? 18.588 47.130 -42.622 1.00 41.09 284 SER A CA 1
ATOM 2184 C C . SER A 1 284 ? 17.982 46.537 -43.929 1.00 41.09 284 SER A C 1
ATOM 2186 O O . SER A 1 284 ? 17.698 47.340 -44.817 1.00 41.09 284 SER A O 1
ATOM 2188 N N . PRO A 1 285 ? 17.663 45.223 -44.095 1.00 58.28 285 PRO A N 1
ATOM 2189 C CA . PRO A 1 285 ? 17.627 44.135 -43.108 1.00 58.28 285 PRO A CA 1
ATOM 2190 C C . PRO A 1 285 ? 18.096 42.729 -43.589 1.00 58.28 285 PRO A C 1
ATOM 2192 O O . PRO A 1 285 ? 18.405 42.491 -44.750 1.00 58.28 285 PRO A O 1
ATOM 2195 N N . ASP A 1 286 ? 18.036 41.804 -42.625 1.00 37.09 286 ASP A N 1
ATOM 2196 C CA . ASP A 1 286 ? 17.566 40.410 -42.714 1.00 37.09 286 ASP A CA 1
ATOM 2197 C C . ASP A 1 286 ? 18.415 39.232 -43.232 1.00 37.09 286 ASP A C 1
ATOM 2199 O O . ASP A 1 286 ? 18.967 39.222 -44.325 1.00 37.09 286 ASP A O 1
ATOM 2203 N N . ALA A 1 287 ? 18.290 38.162 -42.419 1.00 40.97 287 ALA A N 1
ATOM 2204 C CA . ALA A 1 287 ? 18.331 36.728 -42.734 1.00 40.97 287 ALA A CA 1
ATOM 2205 C C . ALA A 1 287 ? 19.699 36.130 -43.138 1.00 40.97 287 ALA A C 1
ATOM 2207 O O . ALA A 1 287 ? 20.369 36.593 -44.042 1.00 40.97 287 ALA A O 1
ATOM 2208 N N . THR A 1 288 ? 20.210 35.024 -42.584 1.00 45.09 288 THR A N 1
ATOM 2209 C CA . THR A 1 288 ? 19.623 33.922 -41.805 1.00 45.09 288 THR A CA 1
ATOM 2210 C C . THR A 1 288 ? 20.773 33.015 -41.318 1.00 45.09 288 THR A C 1
ATOM 2212 O O . THR A 1 288 ? 21.688 32.758 -42.087 1.00 45.09 288 THR A O 1
ATOM 2215 N N . LEU A 1 289 ? 20.667 32.518 -40.072 1.00 44.62 289 LEU A N 1
ATOM 2216 C CA . LEU A 1 289 ? 20.943 31.147 -39.568 1.00 44.62 289 LEU A CA 1
ATOM 2217 C C . LEU A 1 289 ? 22.266 30.452 -39.995 1.00 44.62 289 LEU A C 1
ATOM 2219 O O . LEU A 1 289 ? 22.543 30.271 -41.168 1.00 44.62 289 LEU A O 1
ATOM 2223 N N . ARG A 1 290 ? 23.069 29.847 -39.107 1.00 38.16 290 ARG A N 1
ATOM 2224 C CA . ARG A 1 290 ? 22.670 28.813 -38.136 1.00 38.16 290 ARG A CA 1
ATOM 2225 C C . ARG A 1 290 ? 23.842 28.497 -37.191 1.00 38.16 290 ARG A C 1
ATOM 2227 O O . ARG A 1 290 ? 24.949 28.231 -37.649 1.00 38.16 290 ARG A O 1
ATOM 2234 N N . GLY A 1 291 ? 23.574 28.492 -35.886 1.00 37.16 291 GLY A N 1
ATOM 2235 C CA . GLY A 1 291 ? 24.516 28.081 -34.847 1.00 37.16 291 GLY A CA 1
ATOM 2236 C C . GLY A 1 291 ? 24.663 26.563 -34.724 1.00 37.16 291 GLY A C 1
ATOM 2237 O O . GLY A 1 291 ? 23.721 25.801 -34.955 1.00 37.16 291 GLY A O 1
ATOM 2238 N N . SER A 1 292 ? 25.868 26.157 -34.331 1.00 39.31 292 SER A N 1
ATOM 2239 C CA . SER A 1 292 ? 26.250 24.828 -33.871 1.00 39.31 292 SER A CA 1
ATOM 2240 C C . SER A 1 292 ? 26.132 24.713 -32.348 1.00 39.31 292 SER A C 1
ATOM 2242 O O . SER A 1 292 ? 26.413 25.648 -31.604 1.00 39.31 292 SER A O 1
ATOM 2244 N N . HIS A 1 293 ? 25.721 23.522 -31.931 1.00 44.25 293 HIS A N 1
ATOM 2245 C CA . HIS A 1 293 ? 25.522 23.017 -30.577 1.00 44.25 293 HIS A CA 1
ATOM 2246 C C . HIS A 1 293 ? 26.711 23.174 -29.615 1.00 44.25 293 HIS A C 1
ATOM 2248 O O . HIS A 1 293 ? 27.842 22.895 -29.999 1.00 44.25 293 HIS A O 1
ATOM 2254 N N . SER A 1 294 ? 26.410 23.377 -28.326 1.00 40.69 294 SER A N 1
ATOM 2255 C CA . SER A 1 294 ? 26.905 22.492 -27.256 1.00 40.69 294 SER A CA 1
ATOM 2256 C C . SER A 1 294 ? 26.123 22.687 -25.948 1.00 40.69 294 SER A C 1
ATOM 2258 O O . SER A 1 294 ? 25.997 23.796 -25.437 1.00 40.69 294 SER A O 1
ATOM 2260 N N . SER A 1 295 ? 25.598 21.567 -25.460 1.00 42.03 295 SER A N 1
ATOM 2261 C CA . SER A 1 295 ? 24.786 21.330 -24.259 1.00 42.03 295 SER A CA 1
ATOM 2262 C C . SER A 1 295 ? 25.593 21.423 -22.936 1.00 42.03 295 SER A C 1
ATOM 2264 O O . SER A 1 295 ? 26.811 21.588 -22.982 1.00 42.03 295 SER A O 1
ATOM 2266 N N . PRO A 1 296 ? 24.934 21.337 -21.757 1.00 50.28 296 PRO A N 1
ATOM 2267 C CA . PRO A 1 296 ? 25.333 22.041 -20.536 1.00 50.28 296 PRO A CA 1
ATOM 2268 C C . PRO A 1 296 ? 26.038 21.165 -19.488 1.00 50.28 296 PRO A C 1
ATOM 2270 O O . PRO A 1 296 ? 25.876 19.946 -19.459 1.00 50.28 296 PRO A O 1
ATOM 2273 N N . THR A 1 297 ? 26.724 21.813 -18.543 1.00 44.22 297 THR A N 1
ATOM 2274 C CA . THR A 1 297 ? 27.110 21.227 -17.252 1.00 44.22 297 THR A CA 1
ATOM 2275 C C . THR A 1 297 ? 26.505 22.004 -16.083 1.00 44.22 297 THR A C 1
ATOM 2277 O O . THR A 1 297 ? 26.227 23.199 -16.142 1.00 44.22 297 THR A O 1
ATOM 2280 N N . ILE A 1 298 ? 26.210 21.220 -15.053 1.00 42.00 298 ILE A N 1
ATOM 2281 C CA . ILE A 1 298 ? 25.254 21.416 -13.967 1.00 42.00 298 ILE A CA 1
ATOM 2282 C C . ILE A 1 298 ? 25.781 22.376 -12.896 1.00 42.00 298 ILE A C 1
ATOM 2284 O O . ILE A 1 298 ? 26.940 22.312 -12.493 1.00 42.00 298 ILE A O 1
ATOM 2288 N N . GLY A 1 299 ? 24.888 23.248 -12.421 1.00 38.69 299 GLY A N 1
ATOM 2289 C CA . GLY A 1 299 ? 25.142 24.222 -11.367 1.00 38.69 299 GLY A CA 1
ATOM 2290 C C . GLY A 1 299 ? 25.173 23.622 -9.960 1.00 38.69 299 GLY A C 1
ATOM 2291 O O . GLY A 1 299 ? 24.349 22.787 -9.592 1.00 38.69 299 GLY A O 1
ATOM 2292 N N . SER A 1 300 ? 26.096 24.128 -9.148 1.00 39.97 300 SER A N 1
ATOM 2293 C CA . SER A 1 300 ? 26.145 23.962 -7.700 1.00 39.97 300 SER A CA 1
ATOM 2294 C C . SER A 1 300 ? 25.600 25.230 -7.027 1.00 39.97 300 SER A C 1
ATOM 2296 O O . SER A 1 300 ? 26.200 26.301 -7.088 1.00 39.97 300 SER A O 1
ATOM 2298 N N . ARG A 1 301 ? 24.433 25.125 -6.376 1.00 41.97 301 ARG A N 1
ATOM 2299 C CA . ARG A 1 301 ? 23.937 26.146 -5.439 1.00 41.97 301 ARG A CA 1
ATOM 2300 C C . ARG A 1 301 ? 24.526 25.874 -4.055 1.00 41.97 301 ARG A C 1
ATOM 2302 O O . ARG A 1 301 ? 24.260 24.831 -3.468 1.00 41.97 301 ARG A O 1
ATOM 2309 N N . LYS A 1 302 ? 25.279 26.838 -3.524 1.00 42.53 302 LYS A N 1
ATOM 2310 C CA . LYS A 1 302 ? 25.540 27.004 -2.089 1.00 42.53 302 LYS A CA 1
ATOM 2311 C C . LYS A 1 302 ? 24.651 28.132 -1.576 1.00 42.53 302 LYS A C 1
ATOM 2313 O O . LYS A 1 302 ? 24.817 29.262 -2.017 1.00 42.53 302 LYS A O 1
ATOM 2318 N N . ALA A 1 303 ? 23.764 27.826 -0.638 1.00 42.34 303 ALA A N 1
ATOM 2319 C CA . ALA A 1 303 ? 23.278 28.754 0.380 1.00 42.34 303 ALA A CA 1
ATOM 2320 C C . ALA A 1 303 ? 22.510 27.950 1.435 1.00 42.34 303 ALA A C 1
ATOM 2322 O O . ALA A 1 303 ? 21.496 27.347 1.104 1.00 42.34 303 ALA A O 1
ATOM 2323 N N . SER A 1 304 ? 23.012 27.931 2.669 1.00 39.00 304 SER A N 1
ATOM 2324 C CA . SER A 1 304 ? 22.186 27.996 3.879 1.00 39.00 304 SER A CA 1
ATOM 2325 C C . SER A 1 304 ? 23.084 28.174 5.098 1.00 39.00 304 SER A C 1
ATOM 2327 O O . SER A 1 304 ? 23.936 27.341 5.402 1.00 39.00 304 SER A O 1
ATOM 2329 N N . SER A 1 305 ? 22.886 29.315 5.745 1.00 42.62 305 SER A N 1
ATOM 2330 C CA . SER A 1 305 ? 23.366 29.688 7.064 1.00 42.62 305 SER A CA 1
ATOM 2331 C C . SER A 1 305 ? 22.356 29.275 8.147 1.00 42.62 305 SER A C 1
ATOM 2333 O O . SER A 1 305 ? 21.171 29.126 7.858 1.00 42.62 305 SER A O 1
ATOM 2335 N N . GLU A 1 306 ? 22.861 29.223 9.386 1.00 40.22 306 GLU A N 1
ATOM 2336 C CA . GLU A 1 306 ? 22.192 29.474 10.681 1.00 40.22 306 GLU A CA 1
ATOM 2337 C C . GLU A 1 306 ? 21.640 28.336 11.574 1.00 40.22 306 GLU A C 1
ATOM 2339 O O . GLU A 1 306 ? 20.798 27.537 11.173 1.00 40.22 306 GLU A O 1
ATOM 2344 N N . ARG A 1 307 ? 22.038 28.483 12.862 1.00 43.50 307 ARG A N 1
ATOM 2345 C CA . ARG A 1 307 ? 21.528 27.971 14.165 1.00 43.50 307 ARG A CA 1
ATOM 2346 C C . ARG A 1 307 ? 21.968 26.552 14.562 1.00 43.50 307 ARG A C 1
ATOM 2348 O O . ARG A 1 307 ? 21.634 25.594 13.887 1.00 43.50 307 ARG A O 1
ATOM 2355 N N . HIS A 1 308 ? 22.836 26.328 15.561 1.00 42.81 308 HIS A N 1
ATOM 2356 C CA . HIS A 1 308 ? 22.855 26.718 16.991 1.00 42.81 308 HIS A CA 1
ATOM 2357 C C . HIS A 1 308 ? 21.612 26.259 17.768 1.00 42.81 308 HIS A C 1
ATOM 2359 O O . HIS A 1 308 ? 20.576 26.906 17.661 1.00 42.81 308 HIS A O 1
ATOM 2365 N N . CYS A 1 309 ? 21.758 25.171 18.539 1.00 42.66 309 CYS A N 1
ATOM 2366 C CA . CYS A 1 309 ? 21.154 24.951 19.859 1.00 42.66 309 CYS A CA 1
ATOM 2367 C C . CYS A 1 309 ? 21.825 23.755 20.567 1.00 42.66 309 CYS A C 1
ATOM 2369 O O . CYS A 1 309 ? 22.061 22.709 19.964 1.00 42.66 309 CYS A O 1
ATOM 2371 N N . ASP A 1 310 ? 22.117 23.980 21.845 1.00 42.94 310 ASP A N 1
ATOM 2372 C CA . ASP A 1 310 ? 22.703 23.100 22.857 1.00 42.94 310 ASP A CA 1
ATOM 2373 C C . ASP A 1 310 ? 21.730 22.041 23.430 1.00 42.94 310 ASP A C 1
ATOM 2375 O O . ASP A 1 310 ? 20.549 22.004 23.085 1.00 42.94 310 ASP A O 1
ATOM 2379 N N . SER A 1 311 ? 22.251 21.288 24.417 1.00 46.50 311 SER A N 1
ATOM 2380 C CA . SER A 1 311 ? 21.653 20.333 25.385 1.00 46.50 311 SER A CA 1
ATOM 2381 C C . SER A 1 311 ? 21.735 18.859 24.951 1.00 46.50 311 SER A C 1
ATOM 2383 O O . SER A 1 311 ? 21.184 18.470 23.932 1.00 46.50 311 SER A O 1
ATOM 2385 N N . VAL A 1 312 ? 22.536 17.969 25.559 1.00 49.47 312 VAL A N 1
ATOM 2386 C C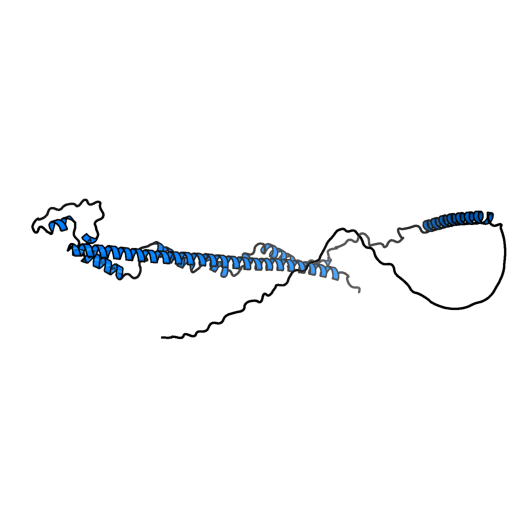A . VAL A 1 312 ? 22.764 17.604 26.980 1.00 49.47 312 VAL A CA 1
ATOM 2387 C C . VAL A 1 312 ? 21.469 17.257 27.702 1.00 49.47 312 VAL A C 1
ATOM 2389 O O . VAL A 1 312 ? 20.834 18.142 28.251 1.00 49.47 312 VAL A O 1
ATOM 2392 N N . PHE A 1 313 ? 21.138 15.965 27.765 1.00 45.00 313 PHE A N 1
ATOM 2393 C CA . PHE A 1 313 ? 20.507 15.338 28.931 1.00 45.00 313 PHE A CA 1
ATOM 2394 C C . PHE A 1 313 ? 20.746 13.824 28.881 1.00 45.00 313 PHE A C 1
ATOM 2396 O O . PHE A 1 313 ? 20.307 13.138 27.960 1.00 45.00 313 PHE A O 1
ATOM 2403 N N . GLY A 1 314 ? 21.494 13.316 29.862 1.00 41.88 314 GLY A N 1
ATOM 2404 C CA . GLY A 1 314 ? 21.539 11.892 30.173 1.00 41.88 314 GLY A CA 1
ATOM 2405 C C . GLY A 1 314 ? 20.330 11.484 31.012 1.00 41.88 314 GLY A C 1
ATOM 2406 O O . GLY A 1 314 ? 19.716 12.336 31.641 1.00 41.88 314 GLY A O 1
ATOM 2407 N N . TYR A 1 315 ? 20.011 10.191 31.011 1.00 46.25 315 TYR A N 1
ATOM 2408 C CA . TYR A 1 315 ? 19.702 9.389 32.201 1.00 46.25 315 TYR A CA 1
ATOM 2409 C C . TYR A 1 315 ? 19.540 7.918 31.781 1.00 46.25 315 TYR A C 1
ATOM 2411 O O . TYR A 1 315 ? 18.853 7.579 30.820 1.00 46.25 315 TYR A O 1
ATOM 2419 N N . SER A 1 316 ? 20.209 7.046 32.518 1.00 48.66 316 SER A N 1
ATOM 2420 C CA . SER A 1 316 ? 19.892 5.635 32.724 1.00 48.66 316 SER A CA 1
ATOM 2421 C C . SER A 1 316 ? 20.097 5.383 34.215 1.00 48.66 316 SER A C 1
ATOM 2423 O O . SER A 1 316 ? 20.947 6.049 34.811 1.00 48.66 316 SER A O 1
ATOM 2425 N N . PRO A 1 317 ? 19.511 4.298 34.719 1.00 66.75 317 PRO A N 1
ATOM 2426 C CA . PRO A 1 317 ? 18.138 4.195 35.211 1.00 66.75 317 PRO A CA 1
ATOM 2427 C C . PRO A 1 317 ? 17.893 4.917 36.548 1.00 66.75 317 PRO A C 1
ATOM 2429 O O . PRO A 1 317 ? 18.867 5.167 37.291 1.00 66.75 317 PRO A O 1
#